Protein AF-A0AAN8HYY8-F1 (afdb_monomer)

Radius of gyration: 23.94 Å; Cα contacts (8 Å, |Δi|>4): 98; chains: 1; bounding box: 75×32×60 Å

Solvent-accessible surface area (backbone atoms only — not comparable to full-atom values): 11600 Å² total; per-residue (Å²): 133,56,76,63,60,52,52,54,49,51,50,52,52,51,51,53,50,52,51,53,47,63,75,42,37,66,62,52,50,52,52,47,48,54,53,49,51,56,51,34,50,52,42,45,54,50,43,51,50,51,34,60,77,66,72,54,55,72,68,55,52,53,49,37,41,49,50,55,51,50,50,68,69,50,77,84,70,81,91,67,55,76,64,58,52,50,52,50,52,49,52,51,48,52,51,52,47,54,54,52,58,60,60,58,70,51,92,86,62,51,73,70,57,40,50,54,50,50,52,55,49,52,52,49,51,50,51,44,48,55,50,51,49,58,53,64,68,40,92,85,62,91,69,82,78,62,63,64,63,59,69,65,64,58,88,83,71,77,51,76,76,64,72,76,45,99,58,88,52,68,69,58,41,47,53,52,36,54,42,55,53,49,36,53,52,38,54,52,51,52,55,51,48,52,52,58,58,72,78,106

Structure (mmCIF, N/CA/C/O backbone):
data_AF-A0AAN8HYY8-F1
#
_entry.id   AF-A0AAN8HYY8-F1
#
loop_
_atom_site.group_PDB
_atom_site.id
_atom_site.type_symbol
_atom_site.label_atom_id
_atom_site.label_alt_id
_atom_site.label_comp_id
_atom_site.label_asym_id
_atom_site.label_entity_id
_atom_site.label_seq_id
_atom_site.pdbx_PDB_ins_code
_atom_site.Cartn_x
_atom_site.Cartn_y
_atom_site.Cartn_z
_atom_site.occupancy
_atom_site.B_iso_or_equiv
_atom_site.auth_seq_id
_atom_site.auth_comp_id
_atom_site.auth_asym_id
_atom_site.auth_atom_id
_atom_site.pdbx_PDB_model_num
ATOM 1 N N . MET A 1 1 ? 48.661 -1.188 -8.301 1.00 63.44 1 MET A N 1
ATOM 2 C CA . MET A 1 1 ? 47.701 -0.387 -9.096 1.00 63.44 1 MET A CA 1
ATOM 3 C C . MET A 1 1 ? 47.678 1.031 -8.532 1.00 63.44 1 MET A C 1
ATOM 5 O O . MET A 1 1 ? 47.409 1.192 -7.344 1.00 63.44 1 MET A O 1
ATOM 9 N N . THR A 1 2 ? 48.059 2.041 -9.317 1.00 87.19 2 THR A N 1
ATOM 10 C CA . THR A 1 2 ? 48.175 3.431 -8.835 1.00 87.19 2 THR A CA 1
ATOM 11 C C . THR A 1 2 ? 46.800 4.037 -8.531 1.00 87.19 2 THR A C 1
ATOM 13 O O . THR A 1 2 ? 45.760 3.502 -8.921 1.00 87.19 2 THR A O 1
ATOM 16 N N . LYS A 1 3 ? 46.765 5.144 -7.777 1.00 84.88 3 LYS A N 1
ATOM 17 C CA . LYS A 1 3 ? 45.512 5.855 -7.472 1.00 84.88 3 LYS A CA 1
ATOM 18 C C . LYS A 1 3 ? 44.827 6.376 -8.748 1.00 84.88 3 LYS A C 1
ATOM 20 O O . LYS A 1 3 ? 43.607 6.286 -8.816 1.00 84.88 3 LYS A O 1
ATOM 25 N N . SER A 1 4 ? 45.586 6.831 -9.755 1.00 82.38 4 SER A N 1
ATOM 26 C CA . SER A 1 4 ? 45.016 7.2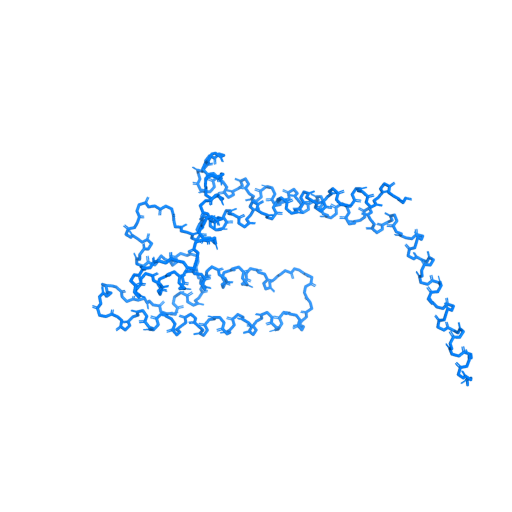63 -11.044 1.00 82.38 4 SER A CA 1
ATOM 27 C C . SER A 1 4 ? 44.432 6.089 -11.831 1.00 82.38 4 SER A C 1
ATOM 29 O O . SER A 1 4 ? 43.269 6.146 -12.199 1.00 82.38 4 SER A O 1
ATOM 31 N N . ALA A 1 5 ? 45.149 4.963 -11.933 1.00 85.50 5 ALA A N 1
ATOM 32 C CA . ALA A 1 5 ? 44.655 3.777 -12.639 1.00 85.50 5 ALA A CA 1
ATOM 33 C C . ALA A 1 5 ? 43.332 3.240 -12.058 1.00 85.50 5 ALA A C 1
ATOM 35 O O . ALA A 1 5 ? 42.481 2.744 -12.791 1.00 85.50 5 ALA A O 1
ATOM 36 N N . ARG A 1 6 ? 43.127 3.365 -10.737 1.00 92.25 6 ARG A N 1
ATOM 37 C CA . ARG A 1 6 ? 41.844 3.031 -10.093 1.00 92.25 6 ARG A CA 1
ATOM 38 C C . ARG A 1 6 ? 40.721 4.002 -10.468 1.00 92.25 6 ARG A C 1
ATOM 40 O O . ARG A 1 6 ? 39.602 3.554 -10.692 1.00 92.25 6 ARG A O 1
ATOM 47 N N . ALA A 1 7 ? 41.001 5.303 -10.523 1.00 91.81 7 ALA A N 1
ATOM 48 C CA . ALA A 1 7 ? 40.015 6.311 -10.913 1.00 91.81 7 ALA A CA 1
ATOM 49 C C . ALA A 1 7 ? 39.598 6.154 -12.386 1.00 91.81 7 ALA A C 1
ATOM 51 O O . ALA A 1 7 ? 38.405 6.176 -12.696 1.00 91.81 7 ALA A O 1
ATOM 52 N N . ASP A 1 8 ? 40.564 5.894 -13.268 1.00 93.44 8 ASP A N 1
ATOM 53 C CA . ASP A 1 8 ? 40.319 5.643 -14.690 1.00 93.44 8 ASP A CA 1
ATOM 54 C C . ASP A 1 8 ? 39.463 4.382 -14.877 1.00 93.44 8 ASP A C 1
ATOM 56 O O . ASP A 1 8 ? 38.464 4.398 -15.595 1.00 93.44 8 ASP A O 1
ATOM 60 N N . MET A 1 9 ? 39.773 3.308 -14.142 1.00 95.38 9 MET A N 1
ATOM 61 C CA . MET A 1 9 ? 38.981 2.076 -14.158 1.00 95.38 9 MET A CA 1
ATOM 62 C C . MET A 1 9 ? 37.531 2.302 -13.700 1.00 95.38 9 MET A C 1
ATOM 64 O O . MET A 1 9 ? 36.607 1.822 -14.354 1.00 95.38 9 MET A O 1
ATOM 68 N N . ILE A 1 10 ? 37.307 3.040 -12.606 1.00 95.62 10 ILE A N 1
ATOM 69 C CA . ILE A 1 10 ? 35.949 3.366 -12.131 1.00 95.62 10 ILE A CA 1
ATOM 70 C C . ILE A 1 10 ? 35.190 4.173 -13.186 1.00 95.62 10 ILE A C 1
ATOM 72 O O . ILE A 1 10 ? 34.012 3.909 -13.425 1.00 95.62 10 ILE A O 1
ATOM 76 N N . THR A 1 11 ? 35.865 5.115 -13.843 1.00 95.75 11 THR A N 1
ATOM 77 C CA . THR A 1 11 ? 35.268 5.943 -14.896 1.00 95.75 11 THR A CA 1
ATOM 78 C C . THR A 1 11 ? 34.820 5.082 -16.074 1.00 95.75 11 THR A C 1
ATOM 80 O O . THR A 1 11 ? 33.670 5.178 -16.500 1.00 95.75 11 THR A O 1
ATOM 83 N N . VAL A 1 12 ? 35.673 4.164 -16.541 1.00 95.25 12 VAL A N 1
ATOM 84 C CA . VAL A 1 12 ? 35.330 3.215 -17.613 1.00 95.25 12 VAL A CA 1
ATOM 85 C C . VAL A 1 12 ? 34.145 2.330 -17.217 1.00 95.25 12 VAL A C 1
ATOM 87 O O . VAL A 1 12 ? 33.222 2.149 -18.013 1.00 95.25 12 VAL A O 1
ATOM 90 N N . LEU A 1 13 ? 34.120 1.815 -15.985 1.00 95.88 13 LEU A N 1
ATOM 91 C CA . LEU A 1 13 ? 33.000 1.007 -15.491 1.00 95.88 13 LEU A CA 1
ATOM 92 C C . LEU A 1 13 ? 31.692 1.809 -15.438 1.00 95.88 13 LEU A C 1
ATOM 94 O O . LEU A 1 13 ? 30.648 1.300 -15.847 1.00 95.88 13 LEU A O 1
ATOM 98 N N . ALA A 1 14 ? 31.742 3.062 -14.983 1.00 95.31 14 ALA A N 1
ATOM 99 C CA . ALA A 1 14 ? 30.581 3.946 -14.948 1.00 95.31 14 ALA A CA 1
ATOM 100 C C . ALA A 1 14 ? 30.061 4.255 -16.362 1.00 95.31 14 ALA A C 1
ATOM 102 O O . ALA A 1 14 ? 28.856 4.185 -16.602 1.00 95.31 14 ALA A O 1
ATOM 103 N N . MET A 1 15 ? 30.957 4.518 -17.320 1.00 95.56 15 MET A N 1
ATOM 104 C CA . MET A 1 15 ? 30.592 4.727 -18.725 1.00 95.56 15 MET A CA 1
ATOM 105 C C . MET A 1 15 ? 29.922 3.489 -19.330 1.00 95.56 15 MET A C 1
ATOM 107 O O . MET A 1 15 ? 28.874 3.608 -19.961 1.00 95.56 15 MET A O 1
ATOM 111 N N . GLN A 1 16 ? 30.479 2.297 -19.098 1.00 94.94 16 GLN A N 1
ATOM 112 C CA . GLN A 1 16 ? 29.890 1.041 -19.575 1.00 94.94 16 GLN A CA 1
ATOM 113 C C . GLN A 1 16 ? 28.519 0.772 -18.945 1.00 94.94 16 GLN A C 1
ATOM 115 O O . GLN A 1 16 ? 27.605 0.317 -19.632 1.00 94.94 16 GLN A O 1
ATOM 120 N N . TRP A 1 17 ? 28.357 1.055 -17.650 1.00 94.81 17 TRP A N 1
ATOM 121 C CA . TRP A 1 17 ? 27.073 0.920 -16.965 1.00 94.81 17 TRP A CA 1
ATOM 122 C C . TRP A 1 17 ? 26.026 1.887 -17.534 1.00 94.81 17 TRP A C 1
ATOM 124 O O . TRP A 1 17 ? 24.924 1.457 -17.873 1.00 94.81 17 TRP A O 1
ATOM 134 N N . ASN A 1 18 ? 26.389 3.159 -17.731 1.00 94.25 18 ASN A N 1
ATOM 135 C CA . ASN A 1 18 ? 25.517 4.159 -18.351 1.00 94.25 18 ASN A CA 1
ATOM 136 C C . ASN A 1 18 ? 25.099 3.745 -19.765 1.00 94.25 18 ASN A C 1
ATOM 138 O O . ASN A 1 18 ? 23.917 3.798 -20.092 1.00 94.25 18 ASN A O 1
ATOM 142 N N . HIS A 1 19 ? 26.046 3.278 -20.580 1.00 93.44 19 HIS A N 1
ATOM 143 C CA . HIS A 1 19 ? 25.762 2.821 -21.936 1.00 93.44 19 HIS A CA 1
ATOM 144 C C . HIS A 1 19 ? 24.763 1.659 -21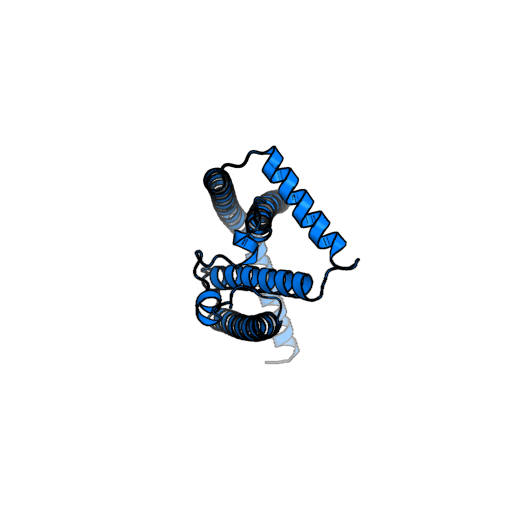.943 1.00 93.44 19 HIS A C 1
ATOM 146 O O . HIS A 1 19 ? 23.723 1.742 -22.592 1.00 93.44 19 HIS A O 1
ATOM 152 N N . ARG A 1 20 ? 25.006 0.625 -21.124 1.00 92.00 20 ARG A N 1
ATOM 153 C CA . ARG A 1 20 ? 24.084 -0.513 -20.981 1.00 92.00 20 ARG A CA 1
ATOM 154 C C . ARG A 1 20 ? 22.700 -0.089 -20.503 1.00 92.00 20 ARG A C 1
ATOM 156 O O . ARG A 1 20 ? 21.713 -0.696 -20.916 1.00 92.00 20 ARG A O 1
ATOM 163 N N . ASN A 1 21 ? 22.611 0.907 -19.625 1.00 89.31 21 ASN A N 1
ATOM 164 C CA . ASN A 1 21 ? 21.323 1.420 -19.173 1.00 89.31 21 ASN A CA 1
ATOM 165 C C . ASN A 1 21 ? 20.567 2.109 -20.297 1.00 89.31 21 ASN A C 1
ATOM 167 O O . ASN A 1 21 ? 19.391 1.816 -20.462 1.00 89.31 21 ASN A O 1
ATOM 171 N N . VAL A 1 22 ? 21.230 2.966 -21.078 1.00 89.38 22 VAL A N 1
ATOM 172 C CA . VAL A 1 22 ? 20.615 3.633 -22.234 1.00 89.38 22 VAL A CA 1
ATOM 173 C C . VAL A 1 22 ? 20.145 2.596 -23.255 1.00 89.38 22 VAL A C 1
ATOM 175 O O . VAL A 1 22 ? 18.979 2.605 -23.644 1.00 89.38 22 VAL A O 1
ATOM 178 N N . GLU A 1 23 ? 20.995 1.629 -23.608 1.00 91.50 23 GLU A N 1
ATOM 179 C CA . GLU A 1 23 ? 20.641 0.560 -24.551 1.00 91.50 23 GLU A CA 1
ATOM 180 C C . GLU A 1 23 ? 19.459 -0.292 -24.074 1.00 91.50 23 GLU A C 1
ATOM 182 O O . GLU A 1 23 ? 18.642 -0.722 -24.882 1.00 91.50 23 GLU A O 1
ATOM 187 N N . ASN A 1 24 ? 19.338 -0.551 -22.768 1.00 92.06 24 ASN A N 1
ATOM 188 C CA . ASN A 1 24 ? 18.272 -1.392 -22.212 1.00 92.06 24 ASN A CA 1
ATOM 189 C C . ASN A 1 24 ? 17.098 -0.599 -21.622 1.00 92.06 24 ASN A C 1
ATOM 191 O O . ASN A 1 24 ? 16.176 -1.206 -21.056 1.00 92.06 24 ASN A O 1
ATOM 195 N N . LEU A 1 25 ? 17.096 0.728 -21.756 1.00 91.31 25 LEU A N 1
ATOM 196 C CA . LEU A 1 25 ? 16.085 1.591 -21.154 1.00 91.31 25 LEU A CA 1
ATOM 197 C C . LEU A 1 25 ? 14.699 1.268 -21.708 1.00 91.31 25 LEU A C 1
ATOM 199 O O . LEU A 1 25 ? 13.787 0.992 -20.933 1.00 91.31 25 LEU A O 1
ATOM 203 N N . HIS A 1 26 ? 14.567 1.159 -23.033 1.00 90.00 26 HIS A N 1
ATOM 204 C CA . HIS A 1 26 ? 13.310 0.805 -23.701 1.00 90.00 26 HIS A CA 1
ATOM 205 C C . HIS A 1 26 ? 12.730 -0.531 -23.197 1.00 90.00 26 HIS A C 1
ATOM 207 O O . HIS A 1 26 ? 11.537 -0.629 -22.907 1.00 90.00 26 HIS A O 1
ATOM 213 N N . LYS A 1 27 ? 13.575 -1.557 -22.999 1.00 92.69 27 LYS A N 1
ATOM 214 C CA . LYS A 1 27 ? 13.149 -2.859 -22.448 1.00 92.69 27 LYS A CA 1
ATOM 215 C C . LYS A 1 27 ? 12.685 -2.726 -21.002 1.00 92.69 27 LYS A C 1
ATOM 217 O O . LYS A 1 27 ? 11.728 -3.385 -20.599 1.00 92.69 27 LYS A O 1
ATOM 222 N N . THR A 1 28 ? 13.376 -1.907 -20.214 1.00 91.75 28 THR A N 1
ATOM 223 C CA . THR A 1 28 ? 13.053 -1.676 -18.802 1.00 91.75 28 THR A CA 1
ATOM 224 C C . THR A 1 28 ? 11.738 -0.916 -18.659 1.00 91.75 28 THR A C 1
ATOM 226 O O . THR A 1 28 ? 10.865 -1.361 -17.913 1.00 91.75 28 THR A O 1
ATOM 229 N N . LEU A 1 29 ? 11.562 0.164 -19.423 1.00 93.00 29 LEU A N 1
ATOM 230 C CA . LEU A 1 29 ? 10.339 0.963 -19.446 1.00 93.00 29 LEU A CA 1
ATOM 231 C C . LEU A 1 29 ? 9.147 0.148 -19.953 1.00 93.00 29 LEU A C 1
ATOM 233 O O . LEU A 1 29 ? 8.118 0.125 -19.288 1.00 93.00 29 LEU A O 1
ATOM 237 N N . SER A 1 30 ? 9.303 -0.620 -21.036 1.00 93.25 30 SER A N 1
ATOM 238 C CA . SER A 1 30 ? 8.253 -1.517 -21.540 1.00 93.25 30 SER A CA 1
ATOM 239 C C . SER A 1 30 ? 7.828 -2.555 -20.490 1.00 93.25 30 SER A C 1
ATOM 241 O O . SER A 1 30 ? 6.640 -2.715 -20.205 1.00 93.25 30 SER A O 1
ATOM 243 N N . LYS A 1 31 ? 8.788 -3.213 -19.822 1.00 93.31 31 LYS A N 1
ATOM 244 C CA . LYS A 1 31 ? 8.486 -4.156 -18.730 1.00 93.31 31 LYS A CA 1
ATOM 245 C C . LYS A 1 31 ? 7.778 -3.479 -17.556 1.00 93.31 31 LYS A C 1
ATOM 247 O O . LYS A 1 31 ? 6.856 -4.068 -16.991 1.00 93.31 31 LYS A O 1
ATOM 252 N N . ARG A 1 32 ? 8.212 -2.274 -17.166 1.00 93.38 32 ARG A N 1
ATOM 253 C CA . ARG A 1 32 ? 7.572 -1.482 -16.102 1.00 93.38 32 ARG A CA 1
ATOM 254 C C . ARG A 1 32 ? 6.143 -1.122 -16.506 1.00 93.38 32 ARG A C 1
ATOM 256 O O . ARG A 1 32 ? 5.237 -1.373 -15.723 1.00 93.38 32 ARG A O 1
ATOM 263 N N . PHE A 1 33 ? 5.933 -0.652 -17.734 1.00 93.62 33 PHE A N 1
ATOM 264 C CA . PHE A 1 33 ? 4.620 -0.304 -18.273 1.00 93.62 33 PHE A CA 1
ATOM 265 C C . PHE A 1 33 ? 3.636 -1.475 -18.216 1.00 93.62 33 PHE A C 1
ATOM 267 O O . PHE A 1 33 ? 2.536 -1.325 -17.682 1.00 93.62 33 PHE A O 1
ATOM 274 N N . VAL A 1 34 ? 4.039 -2.656 -18.698 1.00 93.88 34 VAL A N 1
ATOM 275 C CA . VAL A 1 34 ? 3.189 -3.860 -18.674 1.00 93.88 34 VAL A CA 1
ATOM 276 C C . VAL A 1 34 ? 2.823 -4.235 -17.238 1.00 93.88 34 VAL A C 1
ATOM 278 O O . VAL A 1 34 ? 1.645 -4.412 -16.932 1.00 93.88 34 VAL A O 1
ATOM 281 N N . LYS A 1 35 ? 3.808 -4.293 -16.333 1.00 92.69 35 LYS A N 1
ATOM 282 C CA . LYS A 1 35 ? 3.571 -4.640 -14.922 1.00 92.69 35 LYS A CA 1
ATOM 283 C C . LYS A 1 35 ? 2.669 -3.633 -14.214 1.00 92.69 35 LYS A C 1
ATOM 285 O O . LYS A 1 35 ? 1.773 -4.034 -13.476 1.00 92.69 35 LYS A O 1
ATOM 290 N N . THR A 1 36 ? 2.905 -2.339 -14.419 1.00 91.50 36 THR A N 1
ATOM 291 C CA . THR A 1 36 ? 2.082 -1.279 -13.831 1.00 91.50 36 THR A CA 1
ATOM 292 C C . THR A 1 36 ? 0.662 -1.342 -14.374 1.00 91.50 36 THR A C 1
ATOM 294 O O . THR A 1 36 ? -0.274 -1.228 -13.594 1.00 91.50 36 THR A O 1
ATOM 297 N N . THR A 1 37 ? 0.482 -1.585 -15.673 1.00 91.88 37 THR A N 1
ATOM 298 C CA . THR A 1 37 ? -0.847 -1.675 -16.295 1.00 91.88 37 THR A CA 1
ATOM 299 C C . THR A 1 37 ? -1.636 -2.876 -15.789 1.00 91.88 37 THR A C 1
ATOM 301 O O . THR A 1 37 ? -2.789 -2.712 -15.406 1.00 91.88 37 THR A O 1
ATOM 304 N N . GLN A 1 38 ? -1.010 -4.055 -15.718 1.00 92.06 38 GLN A N 1
ATOM 305 C CA . GLN A 1 38 ? -1.636 -5.252 -15.144 1.00 92.06 38 GLN A CA 1
ATOM 306 C C . GLN A 1 38 ? -2.056 -5.012 -13.698 1.00 92.06 38 GLN A C 1
ATOM 308 O O . GLN A 1 38 ? -3.189 -5.285 -13.323 1.00 92.06 38 GLN A O 1
ATOM 313 N N . ARG A 1 39 ? -1.156 -4.435 -12.895 1.00 89.44 39 ARG A N 1
ATOM 314 C CA . ARG A 1 39 ? -1.465 -4.116 -11.507 1.00 89.44 39 ARG A CA 1
ATOM 315 C C . ARG A 1 39 ? -2.577 -3.077 -11.389 1.00 89.44 39 ARG A C 1
ATOM 317 O O . ARG A 1 39 ? -3.427 -3.231 -10.530 1.00 89.44 39 ARG A O 1
ATOM 324 N N . ALA A 1 40 ? -2.577 -2.043 -12.228 1.00 90.56 40 ALA A N 1
ATOM 325 C CA . ALA A 1 40 ? -3.626 -1.029 -12.229 1.00 90.56 40 ALA A CA 1
ATOM 326 C C . ALA A 1 40 ? -4.997 -1.662 -12.490 1.00 90.56 40 ALA A C 1
ATOM 328 O O . ALA A 1 40 ? -5.935 -1.349 -11.768 1.00 90.56 40 ALA A O 1
ATOM 329 N N . GLN A 1 41 ? -5.082 -2.594 -13.446 1.00 91.81 41 GLN A N 1
ATOM 330 C CA . GLN A 1 41 ? -6.316 -3.331 -13.712 1.00 91.81 41 GLN A CA 1
ATOM 331 C C . GLN A 1 41 ? -6.772 -4.121 -12.483 1.00 91.81 41 GLN A C 1
ATOM 333 O O . GLN A 1 41 ? -7.897 -3.951 -12.041 1.00 91.81 41 GLN A O 1
ATOM 338 N N . THR A 1 42 ? -5.873 -4.888 -11.860 1.00 90.81 42 THR A N 1
ATOM 339 C CA . THR A 1 42 ? -6.207 -5.637 -10.640 1.00 90.81 42 THR A CA 1
ATOM 340 C C . THR A 1 42 ? -6.719 -4.730 -9.519 1.00 90.81 42 THR A C 1
ATOM 342 O O . THR A 1 42 ? -7.651 -5.097 -8.816 1.00 90.81 42 THR A O 1
ATOM 345 N N . GLU A 1 43 ? -6.140 -3.539 -9.331 1.00 89.88 43 GLU A N 1
ATOM 346 C CA . GLU A 1 43 ? -6.622 -2.616 -8.294 1.00 89.88 43 GLU A CA 1
ATOM 347 C C . GLU A 1 43 ? -7.987 -1.991 -8.631 1.00 89.88 43 GLU A C 1
ATOM 349 O O . GLU A 1 43 ? -8.750 -1.698 -7.708 1.00 89.88 43 GLU A O 1
ATOM 354 N N . VAL A 1 44 ? -8.307 -1.807 -9.919 1.00 91.75 44 VAL A N 1
ATOM 355 C CA . VAL A 1 44 ? -9.645 -1.396 -10.383 1.00 91.75 44 VAL A CA 1
ATOM 356 C C . VAL A 1 44 ? -10.657 -2.507 -10.112 1.00 91.75 44 VAL A C 1
ATOM 358 O O . VAL A 1 44 ? -11.670 -2.244 -9.471 1.00 91.75 44 VAL A O 1
ATOM 361 N N . ASP A 1 45 ? -10.341 -3.748 -10.483 1.00 91.38 45 ASP A N 1
ATOM 362 C CA . ASP A 1 45 ? -11.207 -4.909 -10.242 1.00 91.38 45 ASP A CA 1
ATOM 363 C C . ASP A 1 45 ? -11.453 -5.112 -8.729 1.00 91.38 45 ASP A C 1
ATOM 365 O O . ASP A 1 45 ? -12.572 -5.379 -8.285 1.00 91.38 45 ASP A O 1
ATOM 369 N N . ASN A 1 46 ? -10.417 -4.910 -7.905 1.00 89.94 46 ASN A N 1
ATOM 370 C CA . ASN A 1 46 ? -10.523 -4.926 -6.444 1.00 89.94 46 ASN A CA 1
ATOM 371 C C . ASN A 1 46 ? -11.429 -3.801 -5.915 1.00 89.94 46 ASN A C 1
ATOM 373 O O . ASN A 1 46 ? -12.163 -4.007 -4.949 1.00 89.94 46 ASN A O 1
ATOM 377 N N . LEU A 1 47 ? -11.376 -2.603 -6.513 1.00 90.50 47 LEU A N 1
ATOM 378 C CA . LEU A 1 47 ? -12.244 -1.486 -6.133 1.00 90.50 47 LEU A CA 1
ATOM 379 C C . LEU A 1 47 ? -13.703 -1.768 -6.503 1.00 90.50 47 LEU A C 1
ATOM 381 O O . LEU A 1 47 ? -14.593 -1.464 -5.714 1.00 90.50 47 LEU A O 1
ATOM 385 N N . GLU A 1 48 ? -13.953 -2.345 -7.676 1.00 90.75 48 GLU A N 1
ATOM 386 C CA . GLU A 1 48 ? -15.295 -2.753 -8.102 1.00 90.75 48 GLU A CA 1
ATOM 387 C C . GLU A 1 48 ? -15.862 -3.842 -7.191 1.00 90.75 48 GLU A C 1
ATOM 389 O O . GLU A 1 48 ? -16.987 -3.708 -6.713 1.00 90.75 48 GLU A O 1
ATOM 394 N N . SER A 1 49 ? -15.053 -4.851 -6.863 1.00 90.62 49 SER A N 1
ATOM 395 C CA . SER A 1 49 ? -15.422 -5.903 -5.908 1.00 90.62 49 SER A CA 1
ATOM 396 C C . SER A 1 49 ? -15.768 -5.309 -4.540 1.00 90.62 49 SER A C 1
ATOM 398 O O . SER A 1 49 ? -16.805 -5.628 -3.969 1.00 90.62 49 SER A O 1
ATOM 400 N N . LEU A 1 50 ? -14.965 -4.358 -4.047 1.00 87.69 50 LEU A N 1
ATOM 401 C CA . LEU A 1 50 ? -15.227 -3.673 -2.780 1.00 87.69 50 LEU A CA 1
ATOM 402 C C . LEU A 1 50 ? -16.517 -2.837 -2.814 1.00 87.69 50 LEU A C 1
ATOM 404 O O . LEU A 1 50 ? -17.244 -2.784 -1.825 1.00 87.69 50 LEU A O 1
ATOM 408 N N . LYS A 1 51 ? -16.822 -2.180 -3.938 1.00 89.12 51 LYS A N 1
ATOM 409 C CA . LYS A 1 51 ? -18.083 -1.440 -4.104 1.00 89.12 51 LYS A CA 1
ATOM 410 C C . LYS A 1 51 ? -19.293 -2.371 -4.093 1.00 89.12 51 LYS A C 1
ATOM 412 O O . LYS A 1 51 ? -20.309 -2.020 -3.500 1.00 89.12 51 LYS A O 1
ATOM 417 N N . GLN A 1 52 ? -19.172 -3.546 -4.712 1.00 89.25 52 GLN A N 1
ATOM 418 C CA . GLN A 1 52 ? -20.210 -4.580 -4.698 1.00 89.25 52 GLN A CA 1
ATOM 419 C C . GLN A 1 52 ? -20.400 -5.167 -3.293 1.00 89.25 52 GLN A C 1
ATOM 421 O O . GLN A 1 52 ? -21.534 -5.265 -2.837 1.00 89.25 52 GLN A O 1
ATOM 426 N N . GLU A 1 53 ? -19.309 -5.482 -2.583 1.00 87.38 53 GLU A N 1
ATOM 427 C CA . GLU A 1 53 ? -19.334 -5.953 -1.186 1.00 87.38 53 GLU A CA 1
ATOM 428 C C . GLU A 1 53 ? -20.068 -4.974 -0.260 1.00 87.38 53 GLU A C 1
ATOM 430 O O . GLU A 1 53 ? -20.807 -5.387 0.629 1.00 87.38 53 GLU A O 1
ATOM 435 N N . LEU A 1 54 ? -19.859 -3.672 -0.467 1.00 84.19 54 LEU A N 1
ATOM 436 C CA . LEU A 1 54 ? -20.433 -2.615 0.364 1.00 84.19 54 LEU A CA 1
ATOM 437 C C . LEU A 1 54 ? -21.793 -2.114 -0.142 1.00 84.19 54 LEU A C 1
ATOM 439 O O . LEU A 1 54 ? -22.414 -1.298 0.535 1.00 84.19 54 LEU A O 1
ATOM 443 N N . ASN A 1 55 ? -22.250 -2.596 -1.303 1.00 85.44 55 ASN A N 1
ATOM 444 C CA . ASN A 1 55 ? -23.473 -2.166 -1.981 1.00 85.44 55 ASN A CA 1
ATOM 445 C C . ASN A 1 55 ? -23.603 -0.631 -2.083 1.00 85.44 55 ASN A C 1
ATOM 447 O O . ASN A 1 55 ? -24.638 -0.056 -1.749 1.00 85.44 55 ASN A O 1
ATOM 451 N N . ILE A 1 56 ? -22.525 0.032 -2.510 1.00 85.44 56 ILE A N 1
ATOM 452 C CA . ILE A 1 56 ? -22.427 1.499 -2.566 1.00 85.44 56 ILE A CA 1
ATOM 453 C C . ILE A 1 56 ? -22.464 2.041 -3.992 1.00 85.44 56 ILE A C 1
ATOM 455 O O . ILE A 1 56 ? -21.901 1.453 -4.920 1.00 85.44 56 ILE A O 1
ATOM 459 N N . SER A 1 57 ? -23.079 3.212 -4.156 1.00 86.62 57 SER A N 1
ATOM 460 C CA . SER A 1 57 ? -23.103 3.932 -5.426 1.00 86.62 57 SER A CA 1
ATOM 461 C C . SER A 1 57 ? -21.806 4.720 -5.682 1.00 86.62 57 SER A C 1
ATOM 463 O O . SER A 1 57 ? -20.896 4.812 -4.845 1.00 86.62 57 SER A O 1
ATOM 465 N N . LEU A 1 58 ? -21.697 5.305 -6.881 1.00 83.31 58 LEU A N 1
ATOM 466 C CA . LEU A 1 58 ? -20.605 6.222 -7.214 1.00 83.31 58 LEU A CA 1
ATOM 467 C C . LEU A 1 58 ? -20.637 7.479 -6.327 1.00 83.31 58 LEU A C 1
ATOM 469 O O . LEU A 1 58 ? -19.585 7.902 -5.854 1.00 83.31 58 LEU A O 1
ATOM 473 N N . GLU A 1 59 ? -21.827 8.025 -6.071 1.00 85.69 59 GLU A N 1
ATOM 474 C CA . GLU A 1 59 ? -22.027 9.224 -5.247 1.00 85.69 59 GLU A CA 1
ATOM 475 C C . GLU A 1 59 ? -21.606 8.966 -3.794 1.00 85.69 59 GLU A C 1
ATOM 477 O O . GLU A 1 59 ? -20.847 9.752 -3.223 1.00 85.69 59 GLU A O 1
ATOM 482 N N . ASP A 1 60 ? -21.961 7.800 -3.243 1.00 84.88 60 ASP A N 1
ATOM 483 C CA . ASP A 1 60 ? -21.527 7.379 -1.902 1.00 84.88 60 ASP A CA 1
ATOM 484 C C . ASP A 1 60 ? -20.001 7.258 -1.816 1.00 84.88 60 ASP A C 1
ATOM 486 O O . ASP A 1 60 ? -19.378 7.651 -0.828 1.00 84.88 60 ASP A O 1
ATOM 490 N N . THR A 1 61 ? -19.371 6.749 -2.881 1.00 85.25 61 THR A N 1
ATOM 491 C CA . THR A 1 61 ? -17.911 6.625 -2.951 1.00 85.25 61 THR A CA 1
ATOM 492 C C . THR A 1 61 ? -17.241 7.998 -2.876 1.00 85.25 61 THR 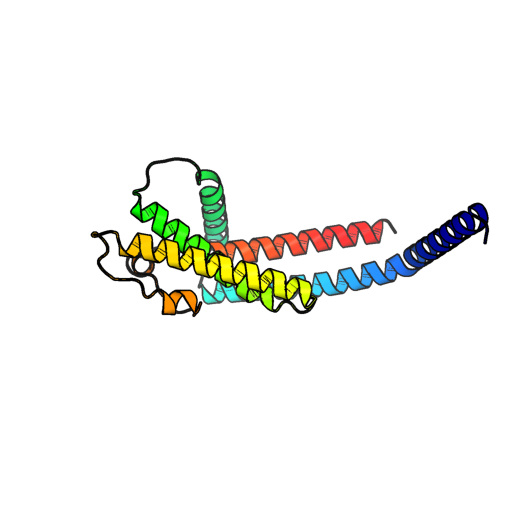A C 1
ATOM 494 O O . THR A 1 61 ? -16.262 8.175 -2.146 1.00 85.25 61 THR A O 1
ATOM 497 N N . GLU A 1 62 ? -17.744 8.978 -3.626 1.00 88.06 62 GLU A N 1
ATOM 498 C CA . GLU A 1 62 ? -17.200 10.338 -3.623 1.00 88.06 62 GLU A CA 1
ATOM 499 C C . GLU A 1 62 ? -17.439 11.042 -2.290 1.00 88.06 62 GLU A C 1
ATOM 501 O O . GLU A 1 62 ? -16.515 11.662 -1.750 1.00 88.06 62 GLU A O 1
ATOM 506 N N . GLN A 1 63 ? -18.632 10.878 -1.718 1.00 89.00 63 GLN A N 1
ATOM 507 C CA . GLN A 1 63 ? -18.971 11.418 -0.411 1.00 89.00 63 GLN A CA 1
ATOM 508 C C . GLN A 1 63 ? -18.044 10.864 0.675 1.00 89.00 63 GLN A C 1
ATOM 510 O O . GLN A 1 63 ? -17.438 11.637 1.417 1.00 89.00 63 GLN A O 1
ATOM 515 N N . TRP A 1 64 ? -17.843 9.546 0.742 1.00 88.69 64 TRP A N 1
ATOM 516 C CA . TRP A 1 64 ? -16.970 8.948 1.758 1.00 88.69 64 TRP A CA 1
ATOM 517 C C . TRP A 1 64 ? -15.512 9.374 1.579 1.00 88.69 64 TRP A C 1
ATOM 519 O O . TRP A 1 64 ? -14.790 9.564 2.560 1.00 88.69 64 TRP A O 1
ATOM 529 N N . VAL A 1 65 ? -15.066 9.582 0.336 1.00 88.12 65 VAL A N 1
ATOM 530 C CA . VAL A 1 65 ? -13.734 10.135 0.064 1.00 88.12 65 VAL A CA 1
ATOM 531 C C . VAL A 1 65 ? -13.604 11.565 0.593 1.00 88.12 65 VAL A C 1
ATOM 533 O O . VAL A 1 65 ? -12.553 11.914 1.136 1.00 88.12 65 VAL A O 1
ATOM 536 N N . LEU A 1 66 ? -14.636 12.397 0.443 1.00 86.50 66 LEU A N 1
ATOM 537 C CA . LEU A 1 66 ? -14.655 13.757 0.986 1.00 86.50 66 LEU A CA 1
ATOM 538 C C . LEU A 1 66 ? -14.676 13.752 2.513 1.00 86.50 66 LEU A C 1
ATOM 540 O O . LEU A 1 66 ? -13.888 14.472 3.121 1.00 86.50 66 LEU A O 1
ATOM 544 N N . GLU A 1 67 ? -15.497 12.905 3.123 1.00 85.69 67 GLU A N 1
ATOM 545 C CA . GLU A 1 67 ? -15.586 12.767 4.577 1.00 85.69 67 GLU A CA 1
ATOM 546 C C . GLU A 1 67 ? -14.245 12.347 5.188 1.00 85.69 67 GLU A C 1
ATOM 548 O O . GLU A 1 67 ? -13.790 12.968 6.144 1.00 85.69 67 GLU A O 1
ATOM 553 N N . VAL A 1 68 ? -13.546 11.364 4.604 1.00 85.38 68 VAL A N 1
ATOM 554 C CA . VAL A 1 68 ? -12.214 10.949 5.086 1.00 85.38 68 VAL A CA 1
ATOM 555 C C . VAL A 1 68 ? -11.184 12.077 4.935 1.00 85.38 68 VAL A C 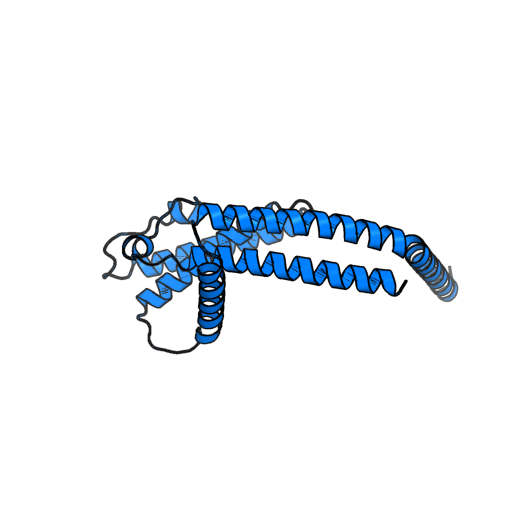1
ATOM 557 O O . VAL A 1 68 ? -10.347 12.270 5.818 1.00 85.38 68 VAL A O 1
ATOM 560 N N . LYS A 1 69 ? -11.244 12.862 3.849 1.00 85.38 69 LYS A N 1
ATOM 561 C CA . LYS A 1 69 ? -10.360 14.026 3.654 1.00 85.38 69 LYS A CA 1
ATOM 562 C C . LYS A 1 69 ? -10.636 15.141 4.657 1.00 85.38 69 LYS A C 1
ATOM 564 O O . LYS A 1 69 ? -9.693 15.708 5.202 1.00 85.38 69 LYS A O 1
ATOM 569 N N . GLN A 1 70 ? -11.907 15.464 4.880 1.00 84.12 70 GLN A N 1
ATOM 570 C CA . GLN A 1 70 ? -12.322 16.463 5.862 1.00 84.12 70 GLN A CA 1
ATOM 571 C C . GLN A 1 70 ? -11.912 16.022 7.261 1.00 84.12 70 GLN A C 1
ATOM 573 O O . GLN A 1 70 ? -11.299 16.802 7.979 1.00 84.12 70 GLN A O 1
ATOM 578 N N . TRP A 1 71 ? -12.133 14.751 7.590 1.00 78.81 71 TRP A N 1
ATOM 579 C CA . TRP A 1 71 ? -11.725 14.158 8.855 1.00 78.81 71 TRP A CA 1
ATOM 580 C C . TRP A 1 71 ? -10.218 14.331 9.108 1.00 78.81 71 TRP A C 1
ATOM 582 O O . TRP A 1 71 ? -9.834 14.868 10.148 1.00 78.81 71 TRP A O 1
ATOM 592 N N . ALA A 1 72 ? -9.373 14.013 8.118 1.00 77.12 72 ALA A N 1
ATOM 593 C CA . ALA A 1 72 ? -7.925 14.233 8.194 1.00 77.12 72 ALA A CA 1
ATOM 594 C C . ALA A 1 72 ? -7.528 15.722 8.314 1.00 77.12 72 ALA A C 1
ATOM 596 O O . ALA A 1 72 ? -6.495 16.046 8.896 1.00 77.12 72 ALA A O 1
ATOM 597 N N . ALA A 1 73 ? -8.328 16.645 7.771 1.00 77.38 73 ALA A N 1
ATOM 598 C CA . ALA A 1 73 ? -8.085 18.084 7.885 1.00 77.38 73 ALA A CA 1
ATOM 599 C C . ALA A 1 73 ? -8.524 18.658 9.247 1.00 77.38 73 ALA A C 1
ATOM 601 O O . ALA A 1 73 ? -7.911 19.599 9.748 1.00 77.38 73 ALA A O 1
ATOM 602 N N . THR A 1 74 ? -9.566 18.086 9.857 1.00 69.06 74 THR A N 1
ATOM 603 C CA . THR A 1 74 ? -10.152 18.537 11.132 1.00 69.06 74 THR A CA 1
ATOM 604 C C . THR A 1 74 ? -9.510 17.927 12.377 1.00 69.06 74 THR A C 1
ATOM 606 O O . THR A 1 74 ? -9.839 18.341 13.486 1.00 69.06 74 THR A O 1
ATOM 609 N N . GLU A 1 75 ? -8.556 17.001 12.221 1.00 56.59 75 GLU A N 1
ATOM 610 C CA . GLU A 1 75 ? -7.910 16.209 13.288 1.00 56.59 75 GLU A CA 1
ATOM 611 C C . GLU A 1 75 ? -7.217 17.046 14.393 1.00 56.59 75 GLU A C 1
ATOM 613 O O . GLU A 1 75 ? -6.714 16.501 15.371 1.00 56.59 75 GLU A O 1
ATOM 618 N N . LYS A 1 76 ? -7.197 18.382 14.275 1.00 53.03 76 LYS A N 1
ATOM 619 C CA . LYS A 1 76 ? -6.581 19.303 15.241 1.00 53.03 76 LYS A CA 1
ATOM 620 C C . LYS A 1 76 ? -7.529 20.183 16.057 1.00 53.03 76 LYS A C 1
ATOM 622 O O . LYS A 1 76 ? -7.030 20.864 16.951 1.00 53.03 76 LYS A O 1
ATOM 627 N N . HIS A 1 77 ? -8.845 20.198 15.826 1.00 43.69 77 HIS A N 1
ATOM 628 C CA . HIS A 1 77 ? -9.714 21.155 16.528 1.00 43.69 77 HIS A CA 1
ATOM 629 C C . HIS A 1 77 ? -11.046 20.571 17.019 1.00 43.69 77 HIS A C 1
ATOM 631 O O . HIS A 1 77 ? -11.948 20.324 16.228 1.00 43.69 77 HIS A O 1
ATOM 637 N N . GLY A 1 78 ? -11.187 20.496 18.350 1.00 42.94 78 GLY A N 1
ATOM 638 C CA . GLY A 1 78 ? -12.448 20.805 19.034 1.00 42.94 78 GLY A CA 1
ATOM 639 C C . GLY A 1 78 ? -13.127 19.665 19.798 1.00 42.94 78 GLY A C 1
ATOM 640 O O . GLY A 1 78 ? -13.930 18.940 19.228 1.00 42.94 78 GLY A O 1
ATOM 641 N N . GLY A 1 79 ? -12.879 19.597 21.111 1.00 47.31 79 GLY A N 1
ATOM 642 C CA . GLY A 1 79 ? -13.904 19.290 22.122 1.00 47.31 79 GLY A CA 1
ATOM 643 C C . GLY A 1 79 ? -14.586 17.922 22.086 1.00 47.31 79 GLY A C 1
ATOM 644 O O . GLY A 1 79 ? -15.789 17.872 22.318 1.00 47.31 79 GLY A O 1
ATOM 645 N N . GLN A 1 80 ? -13.864 16.834 21.818 1.00 51.16 80 GLN A N 1
ATOM 646 C CA . GLN A 1 80 ? -14.420 15.493 22.019 1.00 51.16 80 GLN A CA 1
ATOM 647 C C . GLN A 1 80 ? -14.140 15.005 23.438 1.00 51.16 80 GLN A C 1
ATOM 649 O O . GLN A 1 80 ? -13.136 15.385 24.044 1.00 51.16 80 GLN A O 1
ATOM 654 N N . SER A 1 81 ? -15.046 14.202 24.003 1.00 60.19 81 SER A N 1
ATOM 655 C CA . SER A 1 81 ? -14.801 13.622 25.327 1.00 60.19 81 SER A CA 1
ATOM 656 C C . SER A 1 81 ? -13.543 12.746 25.276 1.00 60.19 81 SER A C 1
ATOM 658 O O . SER A 1 81 ? -13.231 12.151 24.240 1.00 60.19 81 SER A O 1
ATOM 660 N N . SER A 1 82 ? -12.819 12.634 26.392 1.00 70.25 82 SER A N 1
ATOM 661 C CA . SER A 1 82 ? -11.620 11.784 26.481 1.00 70.25 82 SER A CA 1
ATOM 662 C C . SER A 1 82 ? -11.882 10.337 26.032 1.00 70.25 82 SER A C 1
ATOM 664 O O . SER A 1 82 ? -10.972 9.661 25.557 1.00 70.25 82 SER A O 1
ATOM 666 N N . GLN A 1 83 ? -13.132 9.874 26.130 1.00 72.88 83 GLN A N 1
ATOM 667 C CA . GLN A 1 83 ? -13.575 8.561 25.672 1.00 72.88 83 GLN A CA 1
ATOM 668 C C . GLN A 1 83 ? -13.664 8.468 24.137 1.00 72.88 83 GLN A C 1
ATOM 670 O O . GLN A 1 83 ? -13.144 7.514 23.564 1.00 72.88 83 GLN A O 1
ATOM 675 N N . GLU A 1 84 ? -14.251 9.453 23.454 1.00 73.88 84 GLU A N 1
ATOM 676 C CA . GLU A 1 84 ? -14.354 9.484 21.980 1.00 73.88 84 GLU A CA 1
ATOM 677 C C . GLU A 1 84 ? -12.977 9.634 21.312 1.00 73.88 84 GLU A C 1
ATOM 679 O O . GLU A 1 84 ? -12.701 9.059 20.257 1.00 73.88 84 GLU A O 1
ATOM 684 N N . GLU A 1 85 ? -12.064 10.375 21.943 1.00 77.06 85 GLU A N 1
ATOM 685 C CA . GLU A 1 85 ? -10.659 10.446 21.529 1.00 77.06 85 GLU A CA 1
ATOM 686 C C . GLU A 1 85 ? -9.974 9.077 21.589 1.00 77.06 85 GLU A C 1
ATOM 688 O O . GLU A 1 85 ? -9.359 8.656 20.606 1.00 77.06 85 GLU A O 1
ATOM 693 N N . LEU A 1 86 ? -10.144 8.344 22.693 1.00 80.38 86 LEU A N 1
ATOM 694 C CA . LEU A 1 86 ? -9.588 6.999 22.848 1.00 80.38 86 LEU A CA 1
ATOM 695 C C . LEU A 1 86 ? -10.189 5.996 21.857 1.00 80.38 86 LEU A C 1
ATOM 697 O O . LEU A 1 86 ? -9.448 5.197 21.286 1.00 80.38 86 LEU A O 1
ATOM 701 N N . GLN A 1 87 ? -11.500 6.055 21.604 1.00 78.62 87 GLN A N 1
ATOM 702 C CA . GLN A 1 87 ? -12.162 5.212 20.600 1.00 78.62 87 GLN A CA 1
ATOM 703 C C . GLN A 1 87 ? -11.564 5.434 19.206 1.00 78.62 87 GLN A C 1
ATOM 705 O O . GLN A 1 87 ? -11.180 4.477 18.529 1.00 78.62 87 GLN A O 1
ATOM 710 N N . ARG A 1 88 ? -11.378 6.700 18.811 1.00 77.12 88 ARG A N 1
ATOM 711 C CA . ARG A 1 88 ? -10.764 7.059 17.522 1.00 77.12 88 ARG A CA 1
ATOM 712 C C . ARG A 1 88 ? -9.317 6.593 17.406 1.00 77.12 88 ARG A C 1
ATOM 714 O O . ARG A 1 88 ? -8.927 6.079 16.357 1.00 77.12 88 ARG A O 1
ATOM 721 N N . GLU A 1 89 ? -8.520 6.755 18.459 1.00 81.69 89 GLU A N 1
ATOM 722 C CA . GLU A 1 89 ? -7.139 6.265 18.477 1.00 81.69 89 GLU A CA 1
ATOM 723 C C . GLU A 1 89 ? -7.077 4.734 18.358 1.00 81.69 89 GLU A C 1
ATOM 725 O O . GLU A 1 89 ? -6.236 4.202 17.629 1.00 81.69 89 GLU A O 1
ATOM 730 N N . ILE A 1 90 ? -7.972 4.013 19.042 1.00 83.31 90 ILE A N 1
ATOM 731 C CA . ILE A 1 90 ? -8.078 2.552 18.944 1.00 83.31 90 ILE A CA 1
ATOM 732 C C . ILE A 1 90 ? -8.423 2.145 17.507 1.00 83.31 90 ILE A C 1
ATOM 734 O O . ILE A 1 90 ? -7.747 1.278 16.943 1.00 83.31 90 ILE A O 1
ATOM 738 N N . ASP A 1 91 ? -9.398 2.805 16.881 1.00 81.56 91 ASP A N 1
ATOM 739 C CA . ASP A 1 91 ? -9.786 2.543 15.494 1.00 81.56 91 ASP A CA 1
ATOM 740 C C . ASP A 1 91 ? -8.658 2.803 14.493 1.00 81.56 91 ASP A C 1
ATOM 742 O O . ASP A 1 91 ? -8.417 1.984 13.596 1.00 81.56 91 ASP A O 1
ATOM 746 N N . ASP A 1 92 ? -7.915 3.898 14.666 1.00 82.19 92 ASP A N 1
ATOM 747 C CA . ASP A 1 92 ? -6.764 4.217 13.823 1.00 82.19 92 ASP A CA 1
ATOM 748 C C . ASP A 1 92 ? -5.649 3.168 13.951 1.00 82.19 92 ASP A C 1
ATOM 750 O O . ASP A 1 92 ? -5.080 2.710 12.948 1.00 82.19 92 ASP A O 1
ATOM 754 N N . ILE A 1 93 ? -5.368 2.718 15.179 1.00 85.44 93 ILE A N 1
ATOM 755 C CA . ILE A 1 93 ? -4.361 1.685 15.432 1.00 85.44 93 ILE A CA 1
ATOM 756 C C . ILE A 1 93 ? -4.802 0.340 14.839 1.00 85.44 93 ILE A C 1
ATOM 758 O O . ILE A 1 93 ? -3.977 -0.335 14.212 1.00 85.44 93 ILE A O 1
ATOM 762 N N . ILE A 1 94 ? -6.073 -0.052 14.984 1.00 83.31 94 ILE A N 1
ATOM 763 C CA . ILE A 1 94 ? -6.613 -1.294 14.404 1.00 83.31 94 ILE A CA 1
ATOM 764 C C . ILE A 1 94 ? -6.522 -1.254 12.878 1.00 83.31 94 ILE A C 1
ATOM 766 O O . ILE A 1 94 ? -6.010 -2.199 12.266 1.00 83.31 94 ILE A O 1
ATOM 770 N N . TYR A 1 95 ? -6.947 -0.151 12.258 1.00 82.44 95 TYR A N 1
ATOM 771 C CA . TYR A 1 95 ? -6.846 0.037 10.812 1.00 82.44 95 TYR A CA 1
ATOM 772 C C . TYR A 1 95 ? -5.391 -0.067 10.335 1.00 82.44 95 TYR A C 1
ATOM 774 O O . TYR A 1 95 ? -5.054 -0.865 9.452 1.00 82.44 95 TYR A O 1
ATOM 782 N N . SER A 1 96 ? -4.495 0.673 10.991 1.00 84.31 96 SER A N 1
ATOM 783 C CA . SER A 1 96 ? -3.059 0.657 10.718 1.00 84.31 96 SER A CA 1
ATOM 784 C C . SER A 1 96 ? -2.441 -0.736 10.869 1.00 84.31 96 SER A C 1
ATOM 786 O O . SER A 1 96 ? -1.570 -1.117 10.081 1.00 84.31 96 SER A O 1
ATOM 788 N N . LEU A 1 97 ? -2.871 -1.512 11.866 1.00 86.69 97 LEU A N 1
ATOM 789 C CA . LEU A 1 97 ? -2.425 -2.887 12.083 1.00 86.69 97 LEU A CA 1
ATOM 790 C C . LEU A 1 97 ? -2.888 -3.825 10.968 1.00 86.69 97 LEU A C 1
ATOM 792 O O . LEU A 1 97 ? -2.060 -4.576 10.447 1.00 86.69 97 LEU A O 1
ATOM 796 N N . ARG A 1 98 ? -4.170 -3.774 10.579 1.00 82.81 98 ARG A N 1
ATOM 797 C CA . ARG A 1 98 ? -4.724 -4.594 9.486 1.00 82.81 98 ARG A CA 1
ATOM 798 C C . ARG A 1 98 ? -3.984 -4.317 8.177 1.00 82.81 98 ARG A C 1
ATOM 800 O O . ARG A 1 98 ? -3.461 -5.242 7.554 1.00 82.81 98 ARG A O 1
ATOM 807 N N . ARG A 1 99 ? -3.798 -3.038 7.840 1.00 81.38 99 ARG A N 1
ATOM 808 C CA . ARG A 1 99 ? -3.037 -2.612 6.658 1.00 81.38 99 ARG A CA 1
ATOM 809 C C . ARG A 1 99 ? -1.589 -3.109 6.685 1.00 81.38 99 ARG A C 1
ATOM 811 O O . ARG A 1 99 ? -1.114 -3.712 5.726 1.00 81.38 99 ARG A O 1
ATOM 818 N N . LYS A 1 100 ? -0.881 -2.928 7.806 1.00 85.81 100 LYS A N 1
ATOM 819 C CA . LYS A 1 100 ? 0.515 -3.382 7.943 1.00 85.81 100 LYS A CA 1
ATOM 820 C C . LYS A 1 100 ? 0.657 -4.908 7.954 1.00 85.81 100 LYS A C 1
ATOM 822 O O . LYS A 1 100 ? 1.691 -5.407 7.510 1.00 85.81 100 LYS A O 1
ATOM 827 N N . LYS A 1 101 ? -0.345 -5.646 8.449 1.00 84.75 101 LYS A N 1
ATOM 828 C CA . LYS A 1 101 ? -0.415 -7.118 8.376 1.00 84.75 101 LYS A CA 1
ATOM 829 C C . LYS A 1 101 ? -0.552 -7.573 6.924 1.00 84.75 101 LYS A C 1
ATOM 831 O O . LYS A 1 101 ? 0.203 -8.450 6.514 1.00 84.75 101 LYS A O 1
ATOM 836 N N . HIS A 1 102 ? -1.428 -6.940 6.146 1.00 79.81 102 HIS A N 1
ATOM 837 C CA . HIS A 1 102 ? -1.552 -7.198 4.710 1.00 79.81 102 HIS A CA 1
ATOM 838 C C . HIS A 1 102 ? -0.234 -6.893 3.966 1.00 79.81 102 HIS A C 1
ATOM 840 O O . HIS A 1 102 ? 0.302 -7.735 3.245 1.00 79.81 102 HIS A O 1
ATOM 846 N N . ASP A 1 103 ? 0.387 -5.743 4.250 1.00 79.44 103 ASP A N 1
ATOM 847 C CA . ASP A 1 103 ? 1.667 -5.337 3.650 1.00 79.44 103 ASP A CA 1
ATOM 848 C C . ASP A 1 103 ? 2.862 -6.235 4.016 1.00 79.44 103 ASP A C 1
ATOM 850 O O . ASP A 1 103 ? 3.916 -6.153 3.371 1.00 79.44 103 ASP A O 1
ATOM 854 N N . LEU A 1 104 ? 2.753 -7.064 5.059 1.00 80.50 104 LEU A N 1
ATOM 855 C CA . LEU A 1 104 ? 3.839 -7.925 5.533 1.00 80.50 104 LEU A CA 1
ATOM 856 C C . LEU A 1 104 ? 4.212 -9.020 4.524 1.00 80.50 104 LEU A C 1
ATOM 858 O O . LEU A 1 104 ? 5.363 -9.466 4.503 1.00 80.50 104 LEU A O 1
ATOM 862 N N . TYR A 1 105 ? 3.258 -9.453 3.700 1.00 70.19 105 TYR A N 1
ATOM 863 C CA . TYR A 1 105 ? 3.434 -10.561 2.758 1.00 70.19 105 TYR A CA 1
ATOM 864 C C . TYR A 1 105 ? 3.573 -10.119 1.301 1.00 70.19 105 TYR A C 1
ATOM 866 O O . TYR A 1 105 ? 3.522 -10.947 0.394 1.00 70.19 105 TYR A O 1
ATOM 874 N N . ARG A 1 106 ? 3.823 -8.830 1.056 1.00 71.62 106 ARG A N 1
ATOM 875 C CA . ARG A 1 106 ? 4.061 -8.324 -0.296 1.00 71.62 106 ARG A CA 1
ATOM 876 C C . ARG A 1 106 ? 5.284 -9.021 -0.923 1.00 71.62 106 ARG A C 1
ATOM 878 O O . ARG A 1 106 ? 6.359 -9.068 -0.327 1.00 71.62 106 ARG A O 1
ATOM 885 N N . GLN A 1 107 ? 5.095 -9.563 -2.128 1.00 57.47 107 GLN A N 1
ATOM 886 C CA . GLN A 1 107 ? 5.932 -10.600 -2.764 1.00 57.47 107 GLN A CA 1
ATOM 887 C C . GLN A 1 107 ? 7.429 -10.255 -2.944 1.00 57.47 107 GLN A C 1
ATOM 889 O O . GLN A 1 107 ? 8.244 -11.161 -3.063 1.00 57.47 107 GLN A O 1
ATOM 894 N N . ASN A 1 108 ? 7.822 -8.976 -2.908 1.00 66.38 108 ASN A N 1
ATOM 895 C CA . ASN A 1 108 ? 9.185 -8.531 -3.249 1.00 66.38 108 ASN A CA 1
ATOM 896 C C . ASN A 1 108 ? 10.030 -8.041 -2.056 1.00 66.38 108 ASN A C 1
ATOM 898 O O . ASN A 1 108 ? 11.059 -7.395 -2.252 1.00 66.38 108 ASN A O 1
ATOM 902 N N . ASP A 1 109 ? 9.617 -8.311 -0.819 1.00 78.06 109 ASP A N 1
ATOM 903 C CA . ASP A 1 109 ? 10.357 -7.861 0.363 1.00 78.06 109 ASP A CA 1
ATOM 904 C C . ASP A 1 109 ? 11.513 -8.797 0.741 1.00 78.06 109 ASP A C 1
ATOM 906 O O . ASP A 1 109 ? 11.326 -10.002 0.925 1.00 78.06 109 ASP A O 1
ATOM 910 N N . SER A 1 110 ? 12.694 -8.217 0.992 1.00 84.12 110 SER A N 1
ATOM 911 C CA . SER A 1 110 ? 13.811 -8.938 1.613 1.00 84.12 110 SER A CA 1
ATOM 912 C C . SER A 1 110 ? 13.477 -9.369 3.048 1.00 84.12 110 SER A C 1
ATOM 914 O O . SER A 1 110 ? 12.663 -8.744 3.738 1.00 84.12 110 SER A O 1
ATOM 916 N N . ASN A 1 111 ? 14.163 -10.400 3.552 1.00 84.38 111 ASN A N 1
ATOM 917 C CA . ASN A 1 111 ? 13.991 -10.860 4.936 1.00 84.38 111 ASN A CA 1
ATOM 918 C C . ASN A 1 111 ? 14.264 -9.752 5.968 1.00 84.38 111 ASN A C 1
ATOM 920 O O . ASN A 1 111 ? 13.551 -9.649 6.966 1.00 84.38 111 ASN A O 1
ATOM 924 N N . GLN A 1 112 ? 15.239 -8.873 5.711 1.00 86.62 112 GLN A N 1
ATOM 925 C CA . GLN A 1 112 ? 15.534 -7.740 6.592 1.00 86.62 112 GLN A CA 1
ATOM 926 C C . GLN A 1 112 ? 14.378 -6.728 6.621 1.00 86.62 112 GLN A C 1
ATOM 928 O O . GLN A 1 112 ? 13.986 -6.265 7.696 1.00 86.62 112 GLN A O 1
ATOM 933 N N . THR A 1 113 ? 13.795 -6.410 5.461 1.00 84.81 113 THR A N 1
ATOM 934 C CA . THR A 1 113 ? 12.627 -5.523 5.359 1.00 84.81 113 THR A CA 1
ATOM 935 C C . THR A 1 113 ? 11.416 -6.134 6.055 1.00 84.81 113 THR A C 1
ATOM 937 O O . THR A 1 113 ? 10.771 -5.467 6.869 1.00 84.81 113 THR A O 1
ATOM 940 N N . ARG A 1 114 ? 11.160 -7.427 5.831 1.00 85.69 114 ARG A N 1
ATOM 941 C CA . ARG A 1 114 ? 10.080 -8.169 6.490 1.00 85.69 114 ARG A CA 1
ATOM 942 C C . ARG A 1 114 ? 10.245 -8.170 8.008 1.00 85.69 114 ARG A C 1
ATOM 944 O O . ARG A 1 114 ? 9.278 -7.932 8.728 1.00 85.69 114 ARG A O 1
ATOM 951 N N . GLN A 1 115 ? 11.467 -8.340 8.512 1.00 87.75 115 GLN A N 1
ATOM 952 C CA . GLN A 1 115 ? 11.736 -8.292 9.949 1.00 87.75 115 GLN A CA 1
ATOM 953 C C . GLN A 1 115 ? 11.491 -6.900 10.545 1.00 87.75 115 GLN A C 1
ATOM 955 O O . GLN A 1 115 ? 10.906 -6.787 11.622 1.00 87.75 115 GLN A O 1
ATOM 960 N N . ARG A 1 116 ? 11.869 -5.824 9.840 1.00 88.50 116 ARG A N 1
ATOM 961 C CA . ARG A 1 116 ? 11.539 -4.448 10.259 1.00 88.50 116 ARG A CA 1
ATOM 962 C C . ARG A 1 116 ? 10.025 -4.220 10.301 1.00 88.50 116 ARG A C 1
ATOM 964 O O . ARG A 1 116 ? 9.534 -3.617 11.253 1.00 88.50 116 ARG A O 1
ATOM 971 N N . LYS A 1 117 ? 9.280 -4.732 9.314 1.00 88.94 117 LYS A N 1
ATOM 972 C CA . LYS A 1 117 ? 7.808 -4.686 9.305 1.00 88.94 117 LYS A CA 1
ATOM 973 C C . LYS A 1 117 ? 7.208 -5.439 10.495 1.00 88.94 117 LYS A C 1
ATOM 975 O O . LYS A 1 117 ? 6.350 -4.881 11.172 1.00 88.94 117 LYS A O 1
ATOM 980 N N . ARG A 1 118 ? 7.703 -6.646 10.805 1.00 87.25 118 ARG A N 1
ATOM 981 C CA . ARG A 1 118 ? 7.273 -7.423 11.985 1.00 87.25 118 ARG A CA 1
ATOM 982 C C . ARG A 1 118 ? 7.473 -6.648 13.285 1.00 87.25 118 ARG A C 1
ATOM 984 O O . ARG A 1 118 ? 6.529 -6.551 14.052 1.00 87.25 118 ARG A O 1
ATOM 991 N N . ARG A 1 119 ? 8.645 -6.036 13.499 1.00 89.94 119 ARG A N 1
ATOM 992 C CA . ARG A 1 119 ? 8.919 -5.228 14.707 1.00 89.94 119 ARG A CA 1
ATOM 993 C C . ARG A 1 119 ? 7.917 -4.086 14.881 1.00 89.94 119 ARG A C 1
ATOM 995 O O . ARG A 1 119 ? 7.302 -3.975 15.935 1.00 89.94 119 ARG A O 1
ATOM 1002 N N . ARG A 1 120 ? 7.673 -3.314 13.816 1.00 89.12 120 ARG A N 1
ATOM 1003 C CA . ARG A 1 120 ? 6.669 -2.233 13.816 1.00 89.12 120 ARG A CA 1
ATOM 1004 C C . ARG A 1 120 ? 5.257 -2.745 14.109 1.00 89.12 120 ARG A C 1
ATOM 1006 O O . ARG A 1 120 ? 4.472 -2.042 14.736 1.00 89.12 120 ARG A O 1
ATOM 1013 N N . LEU A 1 121 ? 4.923 -3.947 13.635 1.00 88.44 121 LEU A N 1
ATOM 1014 C CA . LEU A 1 121 ? 3.638 -4.582 13.917 1.00 88.44 121 LEU A CA 1
ATOM 1015 C C . LEU A 1 121 ? 3.527 -4.950 15.402 1.00 88.44 121 LEU A C 1
ATOM 1017 O O . LEU A 1 121 ? 2.504 -4.671 16.017 1.00 88.44 121 LEU A O 1
ATOM 1021 N N . THR A 1 122 ? 4.583 -5.512 15.994 1.00 87.75 122 THR A N 1
ATOM 1022 C CA . THR A 1 122 ? 4.628 -5.831 17.428 1.00 87.75 122 THR A CA 1
ATOM 1023 C C . THR A 1 122 ? 4.508 -4.574 18.293 1.00 87.75 122 THR A C 1
ATOM 1025 O O . THR A 1 122 ? 3.743 -4.566 19.253 1.00 87.75 122 THR A O 1
ATOM 1028 N N . GLU A 1 123 ? 5.204 -3.495 17.930 1.00 90.94 123 GLU A N 1
ATOM 1029 C CA . GLU A 1 123 ? 5.114 -2.196 18.613 1.00 90.94 123 GLU A CA 1
ATOM 1030 C C . GLU A 1 123 ? 3.696 -1.619 18.559 1.00 90.94 123 GLU A C 1
ATOM 1032 O O . GLU A 1 123 ? 3.171 -1.174 19.577 1.00 90.94 123 GLU A O 1
ATOM 1037 N N . LEU A 1 124 ? 3.043 -1.664 17.394 1.00 87.75 124 LEU A N 1
ATOM 1038 C CA . LEU A 1 124 ? 1.656 -1.218 17.267 1.00 87.75 124 LEU A CA 1
ATOM 1039 C C . LEU A 1 124 ? 0.678 -2.089 18.056 1.00 87.75 124 LEU A C 1
ATOM 1041 O O . LEU A 1 124 ? -0.230 -1.545 18.672 1.00 87.75 124 LEU A O 1
ATOM 1045 N N . LYS A 1 125 ? 0.870 -3.414 18.087 1.00 88.75 125 LYS A N 1
ATOM 1046 C CA . LYS A 1 125 ? 0.056 -4.302 18.933 1.00 88.75 125 LYS A CA 1
ATOM 1047 C C . LYS A 1 125 ? 0.214 -3.957 20.413 1.00 88.75 125 LYS A C 1
ATOM 1049 O O . LYS A 1 125 ? -0.765 -3.987 21.145 1.00 88.75 125 LYS A O 1
ATOM 1054 N N . LYS A 1 126 ? 1.426 -3.602 20.852 1.00 88.81 126 LYS A N 1
ATOM 1055 C CA . LYS A 1 126 ? 1.664 -3.144 22.226 1.00 88.81 126 LYS A CA 1
ATOM 1056 C C . LYS A 1 126 ? 0.910 -1.842 22.516 1.00 88.81 126 LYS A C 1
ATOM 1058 O O . LYS A 1 126 ? 0.174 -1.793 23.492 1.00 88.81 126 LYS A O 1
ATOM 1063 N N . LYS A 1 127 ? 1.015 -0.846 21.628 1.00 88.56 127 LYS A N 1
ATOM 1064 C CA . LYS A 1 127 ? 0.264 0.417 21.747 1.00 88.56 127 LYS A CA 1
ATOM 1065 C C . LYS A 1 127 ? -1.247 0.193 21.783 1.00 88.56 127 LYS A C 1
ATOM 1067 O O . LYS A 1 127 ? -1.929 0.804 22.592 1.00 88.56 127 LYS A O 1
ATOM 1072 N N . LEU A 1 128 ? -1.763 -0.707 20.946 1.00 86.31 128 LEU A N 1
ATOM 1073 C CA . LEU A 1 128 ? -3.181 -1.063 20.945 1.00 86.31 128 LEU A CA 1
ATOM 1074 C C . LEU A 1 128 ? -3.621 -1.615 22.305 1.00 86.31 128 LEU A C 1
ATOM 1076 O O . LEU A 1 128 ? -4.625 -1.168 22.843 1.00 86.31 128 LEU A O 1
ATOM 1080 N N . ARG A 1 129 ? -2.851 -2.547 22.883 1.00 84.00 129 ARG A N 1
ATOM 1081 C CA . ARG A 1 129 ? -3.137 -3.099 24.218 1.00 84.00 129 ARG A CA 1
ATOM 1082 C C . ARG A 1 129 ? -3.150 -2.016 25.290 1.00 84.00 129 ARG A C 1
ATOM 1084 O O . ARG A 1 129 ? -4.039 -2.017 26.128 1.00 84.00 129 ARG A O 1
ATOM 1091 N N . GLU A 1 130 ? -2.191 -1.093 25.245 1.00 86.44 130 GLU A N 1
ATOM 1092 C CA . GLU A 1 130 ? -2.119 0.037 26.178 1.00 86.44 130 GLU A CA 1
ATOM 1093 C C . GLU A 1 130 ? -3.357 0.943 26.065 1.00 86.44 130 GLU A C 1
ATOM 1095 O O . GLU A 1 130 ? -3.928 1.316 27.086 1.00 86.44 130 GLU A O 1
ATOM 1100 N N . ARG A 1 131 ? -3.819 1.250 24.845 1.00 84.19 131 ARG A N 1
ATOM 1101 C CA . ARG A 1 131 ? -5.013 2.088 24.630 1.00 84.19 131 ARG A CA 1
ATOM 1102 C C . ARG A 1 131 ? -6.322 1.381 24.973 1.00 84.19 131 ARG A C 1
ATOM 1104 O O . ARG A 1 131 ? -7.184 1.999 25.582 1.00 84.19 131 ARG A O 1
ATOM 1111 N N . ILE A 1 132 ? -6.457 0.091 24.662 1.00 82.75 132 ILE A N 1
ATOM 1112 C CA . ILE A 1 132 ? -7.624 -0.701 25.084 1.00 82.75 132 ILE A CA 1
ATOM 1113 C C . ILE A 1 132 ? -7.675 -0.799 26.611 1.00 82.75 132 ILE A C 1
ATOM 1115 O O . ILE A 1 132 ? -8.748 -0.690 27.189 1.00 82.75 132 ILE A O 1
ATOM 1119 N N . LEU A 1 133 ? -6.526 -0.958 27.278 1.00 82.69 133 LEU A N 1
ATOM 1120 C CA . LEU A 1 133 ? -6.477 -0.948 28.738 1.00 82.69 133 LEU A CA 1
ATOM 1121 C C . LEU A 1 133 ? -6.962 0.397 29.296 1.00 82.69 133 LEU A C 1
ATOM 1123 O O . LEU A 1 133 ? -7.796 0.399 30.191 1.00 82.69 133 LEU A O 1
ATOM 1127 N N . GLN A 1 134 ? -6.498 1.519 28.730 1.00 81.88 134 GLN A N 1
ATOM 1128 C CA . GLN A 1 134 ? -6.969 2.863 29.099 1.00 81.88 134 GLN A CA 1
ATOM 1129 C C . GLN A 1 134 ? -8.477 3.031 28.879 1.00 81.88 134 GLN A C 1
ATOM 1131 O O . GLN A 1 134 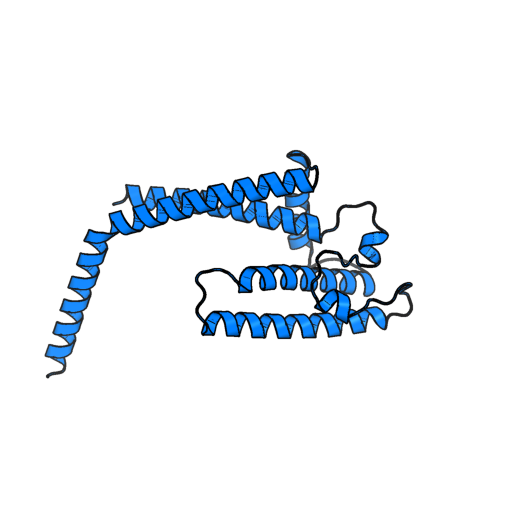? -9.148 3.640 29.704 1.00 81.88 134 GLN A O 1
ATOM 1136 N N . TYR A 1 135 ? -9.015 2.465 27.800 1.00 78.19 135 TYR A N 1
ATOM 1137 C CA . TYR A 1 135 ? -10.449 2.480 27.526 1.00 78.19 135 TYR A CA 1
ATOM 1138 C C . TYR A 1 135 ? -11.240 1.642 28.541 1.00 78.19 135 TYR A C 1
ATOM 1140 O O . TYR A 1 135 ? -12.200 2.127 29.125 1.00 78.19 135 TYR A O 1
ATOM 1148 N N . ASN A 1 136 ? -10.792 0.417 28.828 1.00 78.50 136 ASN A N 1
ATOM 1149 C CA . ASN A 1 136 ? -11.445 -0.484 29.782 1.00 78.50 136 ASN A CA 1
ATOM 1150 C C . ASN A 1 136 ? -11.385 0.022 31.237 1.00 78.50 136 ASN A C 1
ATOM 1152 O O . ASN A 1 136 ? -12.185 -0.414 32.057 1.00 78.50 136 ASN A O 1
ATOM 1156 N N . THR A 1 137 ? -10.445 0.912 31.577 1.00 78.38 137 THR A N 1
ATOM 1157 C CA . THR A 1 137 ? -10.378 1.556 32.904 1.00 78.38 137 THR A CA 1
ATOM 1158 C C . THR A 1 137 ? -11.357 2.718 33.084 1.00 78.38 137 THR A C 1
ATOM 1160 O O . THR A 1 137 ? -11.446 3.265 34.180 1.00 78.38 137 THR A O 1
ATOM 1163 N N . ILE A 1 138 ? -12.062 3.133 32.030 1.00 75.06 138 ILE A N 1
ATOM 1164 C CA . ILE A 1 138 ? -13.059 4.201 32.105 1.00 75.06 138 ILE A CA 1
ATOM 1165 C C . ILE A 1 138 ? -14.398 3.589 32.552 1.00 75.06 138 ILE A C 1
ATOM 1167 O O . ILE A 1 138 ? -15.012 2.823 31.810 1.00 75.06 138 ILE A O 1
ATOM 1171 N N . ASP A 1 139 ? -14.858 3.969 33.750 1.00 56.44 139 ASP A N 1
ATOM 1172 C CA . ASP A 1 139 ? -16.057 3.450 34.447 1.00 56.44 139 ASP A CA 1
ATOM 1173 C C . ASP A 1 139 ? -17.398 3.628 33.694 1.00 56.44 139 ASP A C 1
ATOM 1175 O O . ASP A 1 139 ? -18.425 3.104 34.121 1.00 56.44 139 ASP A O 1
ATOM 1179 N N . THR A 1 140 ? -17.427 4.353 32.571 1.00 56.72 140 THR A N 1
ATOM 1180 C CA . THR A 1 140 ? -18.622 4.551 31.728 1.00 56.72 140 THR A CA 1
ATOM 1181 C C . THR A 1 140 ? -18.803 3.489 30.634 1.00 56.72 140 THR A C 1
ATOM 1183 O O . THR A 1 140 ? -19.775 3.558 29.881 1.00 56.72 140 THR A O 1
ATOM 1186 N N . CYS A 1 141 ? -17.901 2.510 30.511 1.00 52.78 141 CYS A N 1
ATOM 1187 C CA . CYS A 1 141 ? -17.962 1.498 29.452 1.00 52.78 141 CYS A CA 1
ATOM 1188 C C . CYS A 1 141 ? -18.869 0.317 29.838 1.00 52.78 141 CYS A C 1
ATOM 1190 O O . CYS A 1 141 ? -18.565 -0.443 30.752 1.00 52.78 141 CYS A O 1
ATOM 1192 N N . THR A 1 142 ? -19.972 0.134 29.107 1.00 54.91 142 THR A N 1
ATOM 1193 C CA . THR A 1 142 ? -20.974 -0.921 29.347 1.00 54.91 142 THR A CA 1
ATOM 1194 C C . THR A 1 142 ? -20.512 -2.330 28.959 1.00 54.91 142 THR A C 1
ATOM 1196 O O . THR A 1 142 ? -21.065 -3.302 29.468 1.00 54.91 142 THR A O 1
ATOM 1199 N N . GLU A 1 143 ? -19.496 -2.462 28.100 1.00 60.75 143 GLU A N 1
ATOM 1200 C CA . GLU A 1 143 ? -18.952 -3.746 27.638 1.00 60.75 143 GLU A CA 1
ATOM 1201 C C . GLU A 1 143 ? -17.419 -3.702 27.595 1.00 60.75 143 GLU A C 1
ATOM 1203 O O . GLU A 1 143 ? -16.818 -2.790 27.020 1.00 60.75 143 GLU A O 1
ATOM 1208 N N . THR A 1 144 ? -16.773 -4.687 28.222 1.00 63.31 144 THR A N 1
ATOM 1209 C CA . THR A 1 144 ? -15.314 -4.800 28.252 1.00 63.31 144 THR A CA 1
ATOM 1210 C C . THR A 1 144 ? -14.791 -5.323 26.923 1.00 63.31 144 THR A C 1
ATOM 1212 O O . THR A 1 144 ? -15.271 -6.313 26.373 1.00 63.31 144 THR A O 1
ATOM 1215 N N . ILE A 1 145 ? -13.760 -4.665 26.404 1.00 66.06 145 ILE A N 1
ATOM 1216 C CA . ILE A 1 145 ? -13.133 -5.081 25.160 1.00 66.06 145 ILE A CA 1
ATOM 1217 C C . ILE A 1 145 ? -12.127 -6.198 25.433 1.00 66.06 145 ILE A C 1
ATOM 1219 O O . ILE A 1 145 ? -11.154 -5.995 26.170 1.00 66.06 145 ILE A O 1
ATOM 1223 N N . ASP A 1 146 ? -12.300 -7.344 24.768 1.00 68.75 146 ASP A N 1
ATOM 1224 C CA . ASP A 1 146 ? -11.290 -8.400 24.761 1.00 68.75 146 ASP A CA 1
ATOM 1225 C C . ASP A 1 146 ? -10.055 -7.976 23.945 1.00 68.75 146 ASP A C 1
ATOM 1227 O O . ASP A 1 146 ? -10.033 -7.929 22.708 1.00 68.75 146 ASP A O 1
ATOM 1231 N N . THR A 1 147 ? -8.986 -7.677 24.681 1.00 67.69 147 THR A N 1
ATOM 1232 C CA . THR A 1 147 ? -7.681 -7.298 24.134 1.00 67.69 147 THR A CA 1
ATOM 1233 C C . THR A 1 147 ? -7.077 -8.364 23.220 1.00 67.69 147 THR A C 1
ATOM 1235 O O . THR A 1 147 ? -6.351 -8.013 22.283 1.00 67.69 147 THR A O 1
ATOM 1238 N N . GLU A 1 148 ? -7.334 -9.650 23.471 1.00 67.12 148 GLU A N 1
ATOM 1239 C CA . GLU A 1 148 ? -6.695 -10.751 22.754 1.00 67.12 148 GLU A CA 1
ATOM 1240 C C . GLU A 1 148 ? -7.391 -11.010 21.414 1.00 67.12 148 GLU A C 1
ATOM 1242 O O . GLU A 1 148 ? -6.709 -11.083 20.381 1.00 67.12 148 GLU A O 1
ATOM 1247 N N . ALA A 1 149 ? -8.729 -10.982 21.397 1.00 66.25 149 ALA A N 1
ATOM 1248 C CA . ALA A 1 149 ? -9.531 -11.017 20.177 1.00 66.25 149 ALA A CA 1
ATOM 1249 C C . ALA A 1 149 ? -9.169 -9.881 19.204 1.00 66.25 149 ALA A C 1
ATOM 1251 O O . ALA A 1 149 ? -8.849 -10.154 18.045 1.00 66.25 149 ALA A O 1
ATOM 1252 N N . ILE A 1 150 ? -9.095 -8.619 19.647 1.00 65.56 150 ILE A N 1
ATOM 1253 C CA . ILE A 1 150 ? -8.730 -7.507 18.743 1.00 65.56 150 ILE A CA 1
ATOM 1254 C C . ILE A 1 150 ? -7.272 -7.620 18.276 1.00 65.56 150 ILE A C 1
ATOM 1256 O O . ILE A 1 150 ? -6.960 -7.400 17.100 1.00 65.56 150 ILE A O 1
ATOM 1260 N N . CYS A 1 151 ? -6.349 -8.006 19.163 1.00 63.25 151 CYS A N 1
ATOM 1261 C CA . CYS A 1 151 ? -4.938 -8.172 18.801 1.00 63.25 151 CYS A CA 1
ATOM 1262 C C . CYS A 1 151 ? -4.688 -9.321 17.808 1.00 63.25 151 CYS A C 1
ATOM 1264 O O . CYS A 1 151 ? -3.629 -9.344 17.151 1.00 63.25 151 CYS A O 1
ATOM 1266 N N . SER A 1 152 ? -5.624 -10.267 17.694 1.00 66.00 152 SER A N 1
ATOM 1267 C CA . SER A 1 152 ? -5.596 -11.334 16.688 1.00 66.00 152 SER A CA 1
ATOM 1268 C C . SER A 1 152 ? -5.829 -10.797 15.263 1.00 66.00 152 SER A C 1
ATOM 1270 O O . SER A 1 152 ? -5.331 -11.376 14.287 1.00 66.00 152 SER A O 1
ATOM 1272 N N . LEU A 1 153 ? -6.433 -9.604 15.146 1.00 62.22 153 LEU A N 1
ATOM 1273 C CA . LEU A 1 153 ? -6.794 -8.961 13.881 1.00 62.22 153 LEU A CA 1
ATOM 1274 C C . LEU A 1 153 ? -7.691 -9.865 13.023 1.00 62.22 153 LEU A C 1
ATOM 1276 O O . LEU A 1 153 ? -7.483 -9.928 11.807 1.00 62.22 153 LEU A O 1
ATOM 1280 N N . SER A 1 154 ? -8.616 -10.604 13.641 1.00 61.22 154 SER A N 1
ATOM 1281 C CA . SER A 1 154 ? -9.750 -11.196 12.933 1.00 61.22 154 SER A CA 1
ATOM 1282 C C . SER A 1 154 ? -10.611 -10.075 12.340 1.00 61.22 154 SER A C 1
ATOM 1284 O O . SER A 1 154 ? -10.719 -8.977 12.903 1.00 61.22 154 SER A O 1
ATOM 1286 N N . GLU A 1 155 ? -11.137 -10.309 11.138 1.00 58.72 155 GLU A N 1
ATOM 1287 C CA . GLU A 1 155 ? -11.959 -9.328 10.421 1.00 58.72 155 GLU A CA 1
ATOM 1288 C C . GLU A 1 155 ? -13.284 -9.061 11.145 1.00 58.72 155 GLU A C 1
ATOM 1290 O O . GLU A 1 155 ? -13.724 -7.911 11.156 1.00 58.72 155 GLU A O 1
ATOM 1295 N N . ASP A 1 156 ? -13.782 -10.062 11.876 1.00 60.62 156 ASP A N 1
ATOM 1296 C CA . ASP A 1 156 ? -15.120 -10.119 12.482 1.00 60.62 156 ASP A CA 1
ATOM 1297 C C . ASP A 1 156 ? -15.244 -9.469 13.869 1.00 60.62 156 ASP A C 1
ATOM 1299 O O . ASP A 1 156 ? -16.300 -9.542 14.493 1.00 60.62 156 ASP A O 1
ATOM 1303 N N . VAL A 1 157 ? -14.178 -8.858 14.402 1.00 67.44 157 VAL A N 1
ATOM 1304 C CA . VAL A 1 157 ? -14.270 -8.204 15.718 1.00 67.44 157 VAL A CA 1
ATOM 1305 C C . VAL A 1 157 ? -14.971 -6.860 15.570 1.00 67.44 157 VAL A C 1
ATOM 1307 O O . VAL A 1 157 ? -14.374 -5.904 15.068 1.00 67.44 157 VAL A O 1
ATOM 1310 N N . ILE A 1 158 ? -16.225 -6.827 16.018 1.00 68.44 158 ILE A N 1
ATOM 1311 C CA . ILE A 1 158 ? -17.069 -5.636 16.113 1.00 68.44 158 ILE A CA 1
ATOM 1312 C C . ILE A 1 158 ? -16.782 -4.964 17.456 1.00 68.44 158 ILE A C 1
ATOM 1314 O O . ILE A 1 158 ? -16.845 -5.605 18.506 1.00 68.44 158 ILE A O 1
ATOM 1318 N N . LEU A 1 159 ? -16.420 -3.684 17.423 1.00 73.56 159 LEU A N 1
ATOM 1319 C CA . LEU A 1 159 ? -16.227 -2.894 18.637 1.00 73.56 159 LEU A CA 1
ATOM 1320 C C . LEU A 1 159 ? -17.579 -2.471 19.229 1.00 73.56 159 LEU A C 1
ATOM 1322 O O . LEU A 1 159 ? -18.528 -2.278 18.472 1.00 73.56 159 LEU A O 1
ATOM 1326 N N . PRO A 1 160 ? -17.673 -2.239 20.551 1.00 69.75 160 PRO A N 1
ATOM 1327 C CA . PRO A 1 160 ? -18.930 -1.844 21.187 1.00 69.75 160 PRO A CA 1
ATOM 1328 C C . PRO A 1 160 ? -19.584 -0.639 20.493 1.00 69.75 160 PRO A C 1
ATOM 1330 O O . PRO A 1 160 ? -20.728 -0.727 20.061 1.00 69.75 160 PRO A O 1
ATOM 1333 N N . TRP A 1 161 ? -18.815 0.425 20.229 1.00 72.12 161 TRP A N 1
ATOM 1334 C CA . TRP A 1 161 ? -19.303 1.628 19.539 1.00 72.12 161 TRP A CA 1
ATOM 1335 C C . TRP A 1 161 ? -19.544 1.455 18.030 1.00 72.12 161 TRP A C 1
ATOM 1337 O O . TRP 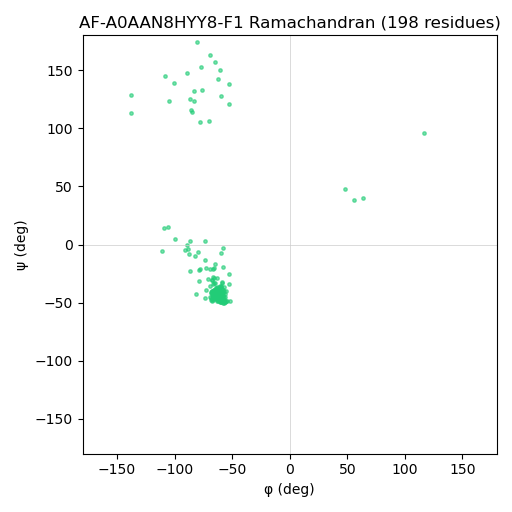A 1 161 ? -20.195 2.302 17.425 1.00 72.12 161 TRP A O 1
ATOM 1347 N N . GLU A 1 162 ? -19.058 0.371 17.416 1.00 65.94 162 GLU A N 1
ATOM 1348 C CA . GLU A 1 162 ? -19.431 -0.012 16.046 1.00 65.94 162 GLU A CA 1
ATOM 1349 C C . GLU A 1 162 ? -20.817 -0.684 16.010 1.00 65.94 162 GLU A C 1
ATOM 1351 O O . GLU A 1 162 ? -21.450 -0.692 14.960 1.00 65.94 162 GLU A O 1
ATOM 1356 N N . ALA A 1 163 ? -21.310 -1.225 17.134 1.00 61.78 163 ALA A N 1
ATOM 1357 C CA . ALA A 1 163 ? -22.631 -1.853 17.226 1.00 61.78 163 ALA A CA 1
ATOM 1358 C C . ALA A 1 163 ? -23.766 -0.860 17.544 1.00 61.78 163 ALA A C 1
ATOM 1360 O O . ALA A 1 163 ? -24.923 -1.141 17.244 1.00 61.78 163 ALA A O 1
ATOM 1361 N N . GLN A 1 164 ? -23.458 0.298 18.145 1.00 58.12 164 GLN A N 1
ATOM 1362 C CA . GLN A 1 164 ? -24.459 1.324 18.485 1.00 58.12 164 GLN A CA 1
ATOM 1363 C C . GLN A 1 164 ? -24.749 2.339 17.362 1.00 58.12 164 GLN A C 1
ATOM 1365 O O . GLN A 1 164 ? -25.668 3.146 17.504 1.00 58.12 164 GLN A O 1
ATOM 1370 N N . GLY A 1 165 ? -23.991 2.333 16.261 1.00 51.00 165 GLY A N 1
ATOM 1371 C CA . GLY A 1 165 ? -24.133 3.303 15.173 1.00 51.00 165 GLY A CA 1
ATOM 1372 C C . GLY A 1 165 ? -24.814 2.734 13.927 1.00 51.00 165 GLY A C 1
ATOM 1373 O O . GLY A 1 165 ? -24.289 1.826 13.300 1.00 51.00 165 GLY A O 1
ATOM 1374 N N . ASP A 1 166 ? -25.913 3.356 13.494 1.00 45.91 166 ASP A N 1
ATOM 1375 C CA . ASP A 1 166 ? -26.574 3.112 12.192 1.00 45.91 166 ASP A CA 1
ATOM 1376 C C . ASP A 1 166 ? -25.771 3.706 10.998 1.00 45.91 166 ASP A C 1
ATOM 1378 O O . ASP A 1 166 ? -26.197 3.688 9.845 1.00 45.91 166 ASP A O 1
ATOM 1382 N N . MET A 1 167 ? -24.590 4.285 11.268 1.00 57.56 167 MET A N 1
ATOM 1383 C CA . MET A 1 167 ? -23.695 4.904 10.286 1.00 57.56 167 MET A CA 1
ATOM 1384 C C . MET A 1 167 ? -22.542 3.974 9.911 1.00 57.56 167 MET A C 1
ATOM 1386 O O 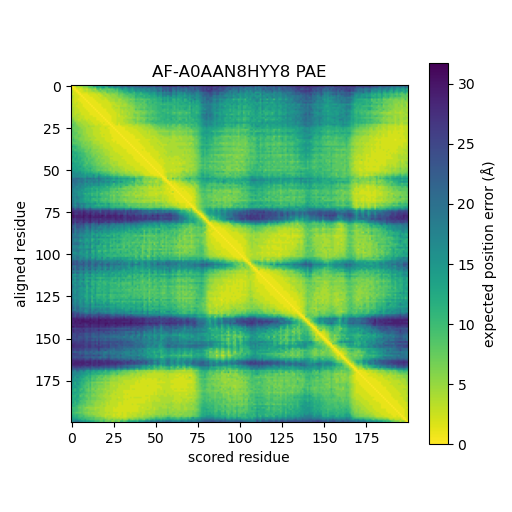. MET A 1 167 ? -21.896 3.383 10.769 1.00 57.56 167 MET A O 1
ATOM 1390 N N . VAL A 1 168 ? -22.195 3.940 8.622 1.00 64.31 168 VAL A N 1
ATOM 1391 C CA . VAL A 1 168 ? -21.025 3.210 8.113 1.00 64.31 168 VAL A CA 1
ATOM 1392 C C . VAL A 1 168 ? -19.751 3.596 8.872 1.00 64.31 168 VAL A C 1
ATOM 1394 O O . VAL A 1 168 ? -19.317 4.753 8.832 1.00 64.31 168 VAL A O 1
ATOM 1397 N N . ASN A 1 169 ? -19.115 2.595 9.487 1.00 73.44 169 ASN A N 1
ATOM 1398 C CA . ASN A 1 169 ? -17.901 2.746 10.286 1.00 73.44 169 ASN A CA 1
ATOM 1399 C C . ASN A 1 169 ? -16.793 3.488 9.522 1.00 73.44 169 ASN A C 1
ATOM 1401 O O . ASN A 1 169 ? -16.494 3.189 8.359 1.00 73.44 169 ASN A O 1
ATOM 1405 N N . LEU A 1 170 ? -16.097 4.401 10.210 1.00 76.31 170 LEU A N 1
ATOM 1406 C CA . LEU A 1 170 ? -14.959 5.155 9.662 1.00 76.31 170 LEU A CA 1
ATOM 1407 C C . LEU A 1 170 ? -13.894 4.228 9.055 1.00 76.31 170 LEU A C 1
ATOM 1409 O O . LEU A 1 170 ? -13.277 4.554 8.042 1.00 76.31 170 LEU A O 1
ATOM 1413 N N . ARG A 1 171 ? -13.707 3.043 9.643 1.00 77.12 171 ARG A N 1
ATOM 1414 C CA . ARG A 1 171 ? -12.793 2.008 9.150 1.00 77.12 171 ARG A CA 1
ATOM 1415 C C . ARG A 1 171 ? -13.138 1.555 7.728 1.00 77.12 171 ARG A C 1
ATOM 1417 O O . ARG A 1 171 ? -12.240 1.411 6.898 1.00 77.12 171 ARG A O 1
ATOM 1424 N N . THR A 1 172 ? -14.422 1.372 7.440 1.00 81.44 172 THR A N 1
ATOM 1425 C CA . THR A 1 172 ? -14.932 0.980 6.121 1.00 81.44 172 THR A CA 1
ATOM 1426 C C . THR A 1 172 ? -14.751 2.113 5.116 1.00 81.44 172 THR A C 1
ATOM 1428 O O . THR A 1 172 ? -14.203 1.888 4.035 1.00 81.44 172 THR A O 1
ATOM 1431 N N . LYS A 1 173 ? -15.086 3.352 5.508 1.00 84.88 173 LYS A N 1
ATOM 1432 C CA . LYS A 1 173 ? -14.858 4.548 4.678 1.00 84.88 173 LYS A CA 1
ATOM 1433 C C . LYS A 1 173 ? -13.378 4.725 4.327 1.00 84.88 173 LYS A C 1
ATOM 1435 O O . LYS A 1 173 ? -13.044 4.998 3.177 1.00 84.88 173 LYS A O 1
ATOM 1440 N N . ARG A 1 174 ? -12.470 4.487 5.282 1.00 85.25 174 ARG A N 1
ATOM 1441 C CA . ARG A 1 174 ? -11.016 4.520 5.048 1.00 85.25 174 ARG A CA 1
ATOM 1442 C C . ARG A 1 174 ? -10.517 3.393 4.147 1.00 85.25 174 ARG A C 1
ATOM 1444 O O . ARG A 1 174 ? -9.679 3.661 3.293 1.00 85.25 174 ARG A O 1
ATOM 1451 N N . ARG A 1 175 ? -11.030 2.164 4.297 1.00 85.50 175 ARG A N 1
ATOM 1452 C CA . ARG A 1 175 ? -10.694 1.041 3.398 1.00 85.50 175 ARG A CA 1
ATOM 1453 C C . ARG A 1 175 ? -11.041 1.393 1.950 1.00 85.50 175 ARG A C 1
ATOM 1455 O O . ARG A 1 175 ? -10.202 1.217 1.069 1.00 85.50 175 ARG A O 1
ATOM 1462 N N . LEU A 1 176 ? -12.240 1.934 1.722 1.00 89.00 176 LEU A N 1
ATOM 1463 C CA . LEU A 1 176 ? -12.661 2.409 0.404 1.00 89.00 176 LEU A CA 1
ATOM 1464 C C . LEU A 1 176 ? -11.769 3.553 -0.091 1.00 89.00 176 LEU A C 1
ATOM 1466 O O . LEU A 1 176 ? -11.262 3.494 -1.209 1.00 89.00 176 LEU A O 1
ATOM 1470 N N . PHE A 1 177 ? -11.531 4.562 0.751 1.00 89.06 177 PHE A N 1
ATOM 1471 C CA . PHE A 1 177 ? -10.667 5.694 0.423 1.00 89.06 177 PHE A CA 1
ATOM 1472 C C . PHE A 1 177 ? -9.270 5.246 -0.023 1.00 89.06 177 PHE A C 1
ATOM 1474 O O . PHE A 1 177 ? -8.795 5.685 -1.069 1.00 89.06 177 PHE A O 1
ATOM 1481 N N . ASP A 1 178 ? -8.622 4.353 0.728 1.00 88.94 178 ASP A N 1
ATOM 1482 C CA . ASP A 1 178 ? -7.283 3.862 0.402 1.00 88.94 178 ASP A CA 1
ATOM 1483 C C . ASP A 1 178 ? -7.262 3.119 -0.939 1.00 88.94 178 ASP A C 1
ATOM 1485 O O . ASP A 1 178 ? -6.329 3.319 -1.721 1.00 88.94 178 ASP A O 1
ATOM 1489 N N . GLN A 1 179 ? -8.293 2.320 -1.239 1.00 89.38 179 GLN A N 1
ATOM 1490 C CA . GLN A 1 179 ? -8.403 1.629 -2.524 1.00 89.38 179 GLN A CA 1
ATOM 1491 C C . GLN A 1 179 ? -8.607 2.618 -3.682 1.00 89.38 179 GLN A C 1
ATOM 1493 O O . GLN A 1 179 ? -7.913 2.530 -4.695 1.00 89.38 179 GLN A O 1
ATOM 1498 N N . VAL A 1 180 ? -9.480 3.620 -3.519 1.00 91.56 180 VAL A N 1
ATOM 1499 C CA . VAL A 1 180 ? -9.680 4.685 -4.519 1.00 91.56 180 VAL A CA 1
ATOM 1500 C C . VAL A 1 180 ? -8.383 5.463 -4.757 1.00 91.56 180 VAL A C 1
ATOM 1502 O O . VAL A 1 180 ? -8.002 5.710 -5.902 1.00 91.56 180 VAL A O 1
ATOM 1505 N N . MET A 1 181 ? -7.669 5.840 -3.693 1.00 91.81 181 MET A N 1
ATOM 1506 C CA . MET A 1 181 ? -6.392 6.550 -3.812 1.00 91.8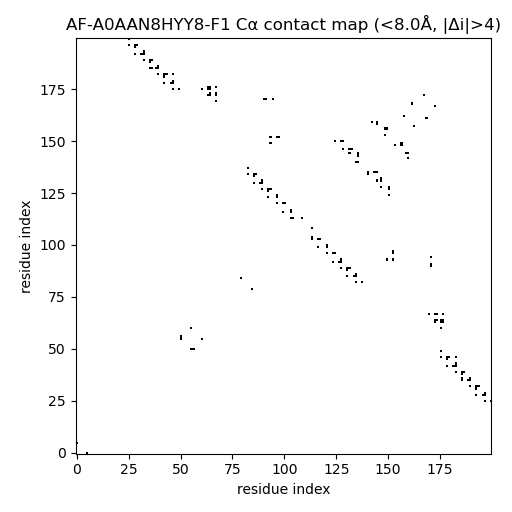1 181 MET A CA 1
ATOM 1507 C C . MET A 1 181 ? -5.303 5.681 -4.451 1.00 91.81 181 MET A C 1
ATOM 1509 O O . MET A 1 181 ? -4.445 6.205 -5.166 1.00 91.81 181 MET A O 1
ATOM 1513 N N . LEU A 1 182 ? -5.315 4.367 -4.210 1.00 89.94 182 LEU A N 1
ATOM 1514 C CA . LEU A 1 182 ? -4.393 3.432 -4.848 1.00 89.94 182 LEU A CA 1
ATOM 1515 C C . LEU A 1 182 ? -4.633 3.360 -6.358 1.00 89.94 182 LEU A C 1
ATOM 1517 O O . LEU A 1 182 ? -3.666 3.482 -7.108 1.00 89.94 182 LEU A O 1
ATOM 1521 N N . VAL A 1 183 ? -5.889 3.239 -6.797 1.00 91.69 183 VAL A N 1
ATOM 1522 C CA . VAL A 1 183 ? -6.253 3.252 -8.225 1.00 91.69 183 VAL A CA 1
ATOM 1523 C C . VAL A 1 183 ? -5.778 4.542 -8.894 1.00 91.69 183 VAL A C 1
ATOM 1525 O O . VAL A 1 183 ? -5.022 4.476 -9.862 1.00 91.69 183 VAL A O 1
ATOM 1528 N N . ARG A 1 184 ? -6.090 5.710 -8.313 1.00 90.75 184 ARG A N 1
ATOM 1529 C CA . ARG A 1 184 ? -5.641 7.013 -8.842 1.00 90.75 184 ARG A CA 1
ATOM 1530 C C . ARG A 1 184 ? -4.119 7.093 -8.984 1.00 90.75 184 ARG A C 1
ATOM 1532 O O . ARG A 1 184 ? -3.605 7.497 -10.021 1.00 90.75 184 ARG A O 1
ATOM 1539 N N . ARG A 1 185 ? -3.373 6.639 -7.972 1.00 92.06 185 ARG A N 1
ATOM 1540 C CA . ARG A 1 185 ? -1.901 6.619 -8.024 1.00 92.06 185 ARG A CA 1
ATOM 1541 C C . ARG A 1 185 ? -1.370 5.695 -9.120 1.00 92.06 185 ARG A C 1
ATOM 1543 O O . ARG A 1 185 ? -0.342 5.984 -9.725 1.00 92.06 185 ARG A O 1
ATOM 15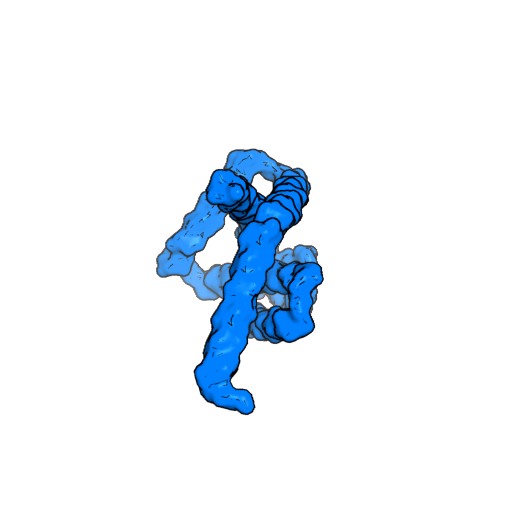50 N N . MET A 1 186 ? -2.033 4.565 -9.357 1.00 90.88 186 MET A N 1
ATOM 1551 C CA . MET A 1 186 ? -1.651 3.642 -10.425 1.00 90.88 186 MET A CA 1
ATOM 1552 C C . MET A 1 186 ? -1.916 4.244 -11.814 1.00 90.88 186 MET A C 1
ATOM 1554 O O . MET A 1 186 ? -1.117 4.029 -12.724 1.00 90.88 186 MET A O 1
ATOM 1558 N N . GLU A 1 187 ? -2.985 5.024 -11.979 1.00 89.94 187 GLU A N 1
ATOM 1559 C CA . GLU A 1 187 ? -3.261 5.780 -13.208 1.00 89.94 187 GLU A CA 1
ATOM 1560 C C . GLU A 1 187 ? -2.208 6.867 -13.458 1.00 89.94 187 GLU A C 1
ATOM 1562 O O . GLU A 1 187 ? -1.660 6.951 -14.559 1.00 89.94 187 GLU A O 1
ATOM 1567 N N . GLU A 1 188 ? -1.855 7.641 -12.428 1.00 92.31 188 GLU A N 1
ATOM 1568 C CA . GLU A 1 188 ? -0.776 8.636 -12.491 1.00 92.31 188 GLU A CA 1
ATOM 1569 C C . GLU A 1 188 ? 0.560 7.995 -12.900 1.00 92.31 188 GLU A C 1
ATOM 1571 O O . GLU A 1 188 ? 1.238 8.481 -13.807 1.00 92.31 188 GLU A O 1
ATOM 1576 N N . GLU A 1 189 ? 0.916 6.860 -12.292 1.00 91.25 189 GLU A N 1
ATOM 1577 C CA . GLU A 1 189 ? 2.131 6.107 -12.617 1.00 91.25 189 GLU A CA 1
ATOM 1578 C C . GLU A 1 189 ? 2.140 5.639 -14.083 1.00 91.25 189 GLU A C 1
ATOM 1580 O O . GLU A 1 189 ? 3.176 5.712 -14.747 1.00 91.25 189 GLU A O 1
ATOM 1585 N N . LYS A 1 190 ? 0.994 5.202 -14.630 1.00 91.31 190 LYS A N 1
ATOM 1586 C CA . LYS A 1 190 ? 0.888 4.857 -16.060 1.00 91.31 190 LYS A CA 1
ATOM 1587 C C . LYS A 1 190 ? 1.191 6.066 -16.944 1.00 91.31 190 LYS A C 1
ATOM 1589 O O . LYS A 1 190 ? 1.949 5.926 -17.903 1.00 91.31 190 LYS A O 1
ATOM 1594 N N . VAL A 1 191 ? 0.642 7.239 -16.621 1.00 91.69 191 VAL A N 1
ATOM 1595 C CA . VAL A 1 191 ? 0.892 8.480 -17.378 1.00 91.69 191 VAL A CA 1
ATOM 1596 C C . VAL A 1 191 ? 2.370 8.867 -17.328 1.00 91.69 191 VAL A C 1
ATOM 1598 O O . VAL A 1 191 ? 2.936 9.239 -18.355 1.00 91.69 191 VAL A O 1
ATOM 1601 N N . ILE A 1 192 ? 3.011 8.754 -16.162 1.00 92.50 192 ILE A N 1
ATOM 1602 C CA . ILE A 1 192 ? 4.443 9.037 -15.999 1.00 92.50 192 ILE A CA 1
ATOM 1603 C C . ILE A 1 192 ? 5.278 8.109 -16.884 1.00 92.50 192 ILE A C 1
ATOM 1605 O O . ILE A 1 192 ? 6.114 8.593 -17.642 1.00 92.50 192 ILE A O 1
ATOM 1609 N N . ILE A 1 193 ? 5.016 6.799 -16.855 1.00 92.00 193 ILE A N 1
ATOM 1610 C CA . ILE A 1 193 ? 5.771 5.831 -17.664 1.00 92.00 193 ILE A CA 1
ATOM 1611 C C . ILE A 1 193 ? 5.597 6.106 -19.160 1.00 92.00 193 ILE A C 1
ATOM 1613 O O . ILE A 1 193 ? 6.570 6.035 -19.902 1.00 92.00 193 ILE A O 1
ATOM 1617 N N . VAL A 1 194 ? 4.388 6.450 -19.616 1.00 92.75 194 VAL A N 1
ATOM 1618 C CA . VAL A 1 194 ? 4.167 6.816 -21.025 1.00 92.75 194 VAL A CA 1
ATOM 1619 C C . VAL A 1 194 ? 4.992 8.047 -21.396 1.00 92.75 194 VAL A C 1
ATOM 1621 O O . VAL A 1 194 ? 5.651 8.037 -22.430 1.00 92.75 194 VAL A O 1
ATOM 1624 N N . LYS A 1 195 ? 5.027 9.077 -20.541 1.00 92.56 195 LYS A N 1
ATOM 1625 C CA . LYS A 1 195 ? 5.864 10.264 -20.774 1.00 92.56 195 LYS A CA 1
ATOM 1626 C C . LYS A 1 195 ? 7.352 9.912 -20.835 1.00 92.56 195 LYS A C 1
ATOM 1628 O O . LYS A 1 195 ? 8.026 10.349 -21.764 1.00 92.56 195 LYS A O 1
ATOM 1633 N N . GLU A 1 196 ? 7.845 9.088 -19.910 1.00 91.50 196 GLU A N 1
ATOM 1634 C CA . GLU A 1 196 ? 9.225 8.580 -19.933 1.00 91.50 196 GLU A CA 1
ATOM 1635 C C . GLU A 1 196 ? 9.513 7.815 -21.237 1.00 91.50 196 GLU A C 1
ATOM 1637 O O . GLU A 1 196 ? 10.544 8.032 -21.860 1.00 91.50 196 GLU A O 1
ATOM 1642 N N . MET A 1 197 ? 8.587 6.967 -21.694 1.00 91.06 197 MET A N 1
ATOM 1643 C CA . MET A 1 197 ? 8.723 6.224 -22.952 1.00 91.06 197 MET A CA 1
ATOM 1644 C C . MET A 1 197 ? 8.680 7.118 -24.192 1.00 91.06 197 MET A C 1
ATOM 1646 O O . MET A 1 197 ? 9.290 6.764 -25.183 1.00 91.06 197 MET A O 1
ATOM 1650 N N . THR A 1 198 ? 7.960 8.243 -24.171 1.00 88.00 198 THR A N 1
ATOM 1651 C CA . THR A 1 198 ? 7.896 9.171 -25.320 1.00 88.00 198 THR A CA 1
ATOM 1652 C C . THR A 1 198 ? 9.122 10.073 -25.444 1.00 88.00 198 THR A C 1
ATOM 1654 O O . THR A 1 198 ? 9.379 10.613 -26.515 1.00 88.00 198 THR A O 1
ATOM 1657 N N . GLN A 1 199 ? 9.857 10.275 -24.348 1.00 83.50 199 GLN A N 1
ATOM 1658 C CA . GLN A 1 199 ? 11.078 11.084 -24.322 1.00 83.50 199 GLN A CA 1
ATOM 1659 C C . GLN A 1 199 ? 12.319 10.312 -24.802 1.00 83.50 199 GLN A C 1
ATOM 1661 O O . GLN A 1 199 ? 13.374 10.922 -24.983 1.00 83.50 199 GLN A O 1
ATOM 1666 N N . HIS A 1 200 ? 12.201 8.996 -24.988 1.00 70.25 200 HIS A N 1
ATOM 1667 C CA . HIS A 1 200 ? 13.286 8.071 -25.309 1.00 70.25 200 HIS A CA 1
ATOM 1668 C C . HIS A 1 200 ? 12.967 7.246 -26.554 1.00 70.25 200 HIS A C 1
ATOM 1670 O O . HIS A 1 200 ? 13.938 6.897 -27.259 1.00 70.25 200 HIS A O 1
#

Sequence (200 aa):
MTKSARADMITVLAMQWNHRNVENLHKTLSKRFVKTTQRAQTEVDNLESLKQELNISLEDTEQWVLEVKQWAATEKHGGQSSQEELQREIDDIIYSLRRKKHDLYRQNDSNQTRQRKRRRLTELKKKLRERILQYNTIDTCTETIDTEAICSLSEDVILPWEAQGDMVNLRTKRRLFDQVMLVRRMEEEKVIIVKEMTQH

Foldseek 3Di:
DDPVVVVVVVVVVVVVVVVVCVVCVLVVLVVVLVVLVVVLVVLVVVLVVLCVVVVDDPVRLVVLLVVLVVCVVCVPDDDDDPLVVLVVVLLVLLLVLLVLVVVLVPPPDDPVRSVVSVVVSVVSLVVNLVSLVVNQPPPPDPDRDDSVVSSVSDVPDQDPVNVVDPDDDNSSSVVSNVSVVVSVVSVVVSVVSVVVSVVD

Nearest PDB structures (foldseek):
  3tnf-assembly1_B  TM=4.631E-01  e=8.205E+00  Legionella pneumophila subsp. pneumophila str. Philadelphia 1
  3i9y-assembly1_A  TM=2.040E-01  e=1.038E+00  Vibrio parahaemolyticus
  8wjo-assembly1_A  TM=2.841E-01  e=5.970E+00  Saccharomyces cerevisiae S288C
  7zet-assembly2_A  TM=1.904E-01  e=3.907E+00  Homo sapiens
  6p6i-assembly1_A  TM=1.738E-01  e=3.907E+00  Escherichia coli UTI89

Mean predicted aligned error: 10.6 Å

pLDDT: mean 81.53, std 12.3, range [42.94, 95.88]

Secondary structure (DSSP, 8-state):
--HHHHHHHHHHHHHHHHHHHHHHHHHHHHHHHHHHHHHHHHHHHHHHHHHHHHT--HHHHHHHHHHHHHHHHHTT-S---HHHHHHHHHHHHHHHHHHHHHHTT-TT--HHHHHHHHHHHHHHHHHHHHHHHHHHTSTT-SS---HHHHHHT-TT---HHHHS-SSPPHHHHHHHHHHHHHHHHHHHHHHHHHHHHH--

Organism: Champsocephalus gunnari (NCBI:txid52237)